Protein AF-0000000085152693 (afdb_homodimer)

Nearest PDB structures (foldseek):
  3fk9-assembly1_B  TM=9.008E-01  e=1.156E-13  Halalkalibacterium halodurans
  5mzf-assembly2_B  TM=8.737E-01  e=1.661E-13  Canis lupus familiaris
  2b06-assembly1_A-2  TM=8.403E-01  e=2.814E-11  Streptococcus pneumoniae
  3gwy-assembly1_B  TM=7.225E-01  e=6.447E-09  Bacteroides fragilis NCTC 9343
  1su2-assembly1_B  TM=7.011E-01  e=1.865E-05  Deinococcus radiodurans

Secondary structure (DSSP, 8-state):
---PPP-PEEEEEEEEEPTTSSEEEEEE--S-TT-TTTT-EE-EEEEPPTTS-HHHHHHHHHHHHHS-EEEEEEEEEEEEETT-STT---EEEEEEEEEEEES---SEETTEEEEEEEGGGGGGS---TTHHHHHHHHHSS--SPEEEE--EETTEE---EEEE-/---PPP-PEEEEEEEEEPTTSSEEEEEE--S-TT-TTTT-EE-EEEEPPTTS-HHHHHHHHHHHHHS-EEEEEEEEEEEEETT-STT---EEEEEEEEEEEES---SEETTEEEEEEEGGGGGGS---TTHHHHHHHHHSS--SPEEEE--EETTEE---EEEE-

Solvent-accessible surface area (backbone atoms only — not comparable to full-atom values): 17252 Å² total; per-residue (Å²): 122,84,77,72,79,34,49,34,35,38,30,33,36,34,37,39,36,38,92,85,65,53,27,29,44,30,35,35,27,70,62,45,87,83,42,92,58,56,63,26,45,38,60,41,50,40,72,36,56,81,91,40,22,69,64,56,32,41,46,52,33,37,30,74,55,30,54,30,46,77,68,42,54,41,77,37,30,37,38,32,25,36,22,49,36,100,85,43,41,35,34,36,34,41,34,35,39,27,66,37,67,45,76,65,67,46,64,48,46,92,53,18,43,42,42,80,38,53,57,91,48,52,87,78,50,59,48,59,72,59,50,70,75,50,48,64,65,66,72,48,89,66,85,51,32,33,28,21,29,34,41,30,62,59,87,39,63,72,51,78,50,69,46,74,66,124,84,78,72,79,33,48,32,36,38,32,36,37,33,39,39,38,38,91,86,66,55,28,30,43,28,36,35,26,70,62,46,86,83,40,92,57,56,64,26,46,37,61,40,50,41,70,37,56,80,92,42,21,68,63,56,33,41,46,51,33,37,30,72,55,30,55,29,46,77,68,42,53,41,76,38,30,36,38,31,26,36,22,48,36,99,87,44,42,38,34,35,35,40,33,34,37,27,64,35,67,45,78,64,67,45,62,48,46,92,54,17,43,42,41,79,38,52,58,92,50,54,88,77,49,59,47,57,72,58,49,69,74,49,48,63,64,64,72,48,86,66,85,52,33,33,28,21,29,35,40,29,60,58,87,40,64,73,52,79,52,71,46,73,66

Radius of gyration: 20.42 Å; Cα contacts (8 Å, |Δi|>4): 823; chains: 2; bounding box: 39×58×45 Å

Foldseek 3Di:
DPPPDDDAFEKEFEWEADQVRFWTKWFQQDDDPPDPQHGAIGGWITTDDPPDDHVVRRQVRCCQWWVKGFDAKAFQEKEWEALADQRRTIYIYTYMYGHDIDDGTDQGGPRHGMDIDGLVCNVVGHHQPCCVVCSCSHSDPPNWHKYKYWYDDYSDTDDIDIDTD/DPPPDDDAFEKEFEWEADQVRFWTKWFQQDDDPPDPQHGAIGGWITTDDPPDDHVVRRQVRCCQWWVKGFDAKAFQEKEWEALEDQRRTIYIYTYMYGHDIDDGTDQGGPRHGMDIDGLVCNVVGHHQPCCVVCSCSHSDPPNWHKYKYWYDDYSDTDDIDIDTD

InterPro domains:
  IPR000086 NUDIX hydrolase domain [PF00293] (13-137)
  IPR000086 NUDIX hydrolase domain [PS51462] (7-140)
  IPR003562 Mutator MutX protein [PR01402] (12-30)
  IPR003562 Mutator MutX protein [PR01402] (30-45)
  IPR003562 Mutator MutX protein [PR01402] (77-103)
  IPR003562 Mutator MutX protein [PR01402] (108-128)
  IPR003562 Mutator MutX protein [PR01402] (128-145)
  IPR015797 NUDIX hydrolase-like domain superfamily [SSF55811] (5-141)
  IPR020084 NUDIX hydrolase, conserved site [PS00893] (46-67)

Structure (mmCIF, N/CA/C/O backbone):
data_AF-0000000085152693-model_v1
#
loop_
_entity.id
_entity.type
_entity.pdbx_description
1 polymer 'Probable 7,8-dihydro-8-oxoguanine-triphosphatase'
#
loop_
_atom_site.group_PDB
_atom_site.id
_atom_site.type_symbol
_atom_site.label_atom_id
_atom_site.label_alt_id
_atom_site.label_comp_id
_atom_site.label_asym_id
_atom_site.label_entity_id
_atom_site.label_seq_id
_atom_site.pdbx_PDB_ins_code
_atom_site.Cartn_x
_atom_site.Cartn_y
_atom_site.Cartn_z
_atom_site.occupancy
_atom_site.B_iso_or_equiv
_atom_site.auth_seq_id
_atom_site.auth_comp_id
_atom_site.auth_asym_id
_atom_site.auth_atom_id
_atom_site.pdbx_PDB_model_num
ATOM 1 N N . MET A 1 1 ? 15.594 -4.789 -21.797 1 35.09 1 MET A N 1
ATOM 2 C CA . MET A 1 1 ? 15.938 -3.629 -20.969 1 35.09 1 MET A CA 1
ATOM 3 C C . MET A 1 1 ? 15.844 -3.971 -19.484 1 35.09 1 MET A C 1
ATOM 5 O O . MET A 1 1 ? 14.891 -4.617 -19.062 1 35.09 1 MET A O 1
ATOM 9 N N . LEU A 1 2 ? 16.922 -4.047 -18.875 1 44.94 2 LEU A N 1
ATOM 10 C CA . LEU A 1 2 ? 17.062 -4.426 -17.484 1 44.94 2 LEU A CA 1
ATOM 11 C C . LEU A 1 2 ? 15.977 -3.785 -16.625 1 44.94 2 LEU A C 1
ATOM 13 O O . LEU A 1 2 ? 15.844 -2.561 -16.609 1 44.94 2 LEU A O 1
ATOM 17 N N . LYS A 1 3 ? 14.906 -4.438 -16.594 1 58.38 3 LYS A N 1
ATOM 18 C CA . LYS A 1 3 ? 13.805 -3.854 -15.828 1 58.38 3 LYS A CA 1
ATOM 19 C C . LYS A 1 3 ? 14.273 -3.34 -14.477 1 58.38 3 LYS A C 1
ATOM 21 O O . LYS A 1 3 ? 14.758 -4.113 -13.641 1 58.38 3 LYS A O 1
ATOM 26 N N . ILE A 1 4 ? 14.648 -2.035 -14.367 1 77 4 ILE A N 1
ATOM 27 C CA . ILE A 1 4 ? 15.094 -1.385 -13.141 1 77 4 ILE A CA 1
ATOM 28 C C . ILE A 1 4 ? 14.031 -1.56 -12.055 1 77 4 ILE A C 1
ATOM 30 O O . ILE A 1 4 ? 12.844 -1.313 -12.297 1 77 4 ILE A O 1
ATOM 34 N N . MET A 1 5 ? 14.445 -2.156 -10.977 1 92.12 5 MET A N 1
ATOM 35 C CA . MET A 1 5 ? 13.547 -2.352 -9.836 1 92.12 5 MET A CA 1
ATOM 36 C C . MET A 1 5 ? 13.07 -1.013 -9.289 1 92.12 5 MET A C 1
ATOM 38 O O . MET A 1 5 ? 13.859 -0.086 -9.117 1 92.12 5 MET A O 1
ATOM 42 N N . TYR A 1 6 ? 11.797 -0.868 -9.227 1 97.56 6 TYR A N 1
ATOM 43 C CA . TYR A 1 6 ? 11.219 0.347 -8.664 1 97.56 6 TYR A CA 1
ATOM 44 C C . TYR A 1 6 ? 11.266 0.319 -7.145 1 97.56 6 TYR A C 1
ATOM 46 O O . TYR A 1 6 ? 10.664 -0.557 -6.516 1 97.56 6 TYR A O 1
ATOM 54 N N . THR A 1 7 ? 11.969 1.27 -6.52 1 98 7 THR A N 1
ATOM 55 C CA . THR A 1 7 ? 12.234 1.279 -5.086 1 98 7 THR A CA 1
ATOM 56 C C . THR A 1 7 ? 11.953 2.658 -4.492 1 98 7 THR A C 1
ATOM 58 O O . THR A 1 7 ? 12.875 3.369 -4.098 1 98 7 THR A O 1
ATOM 61 N N . PRO A 1 8 ? 10.695 3.02 -4.375 1 98.56 8 PRO A N 1
ATOM 62 C CA . PRO A 1 8 ? 10.352 4.324 -3.803 1 98.56 8 PRO A CA 1
ATOM 63 C C . PRO A 1 8 ? 10.531 4.367 -2.287 1 98.56 8 PRO A C 1
ATOM 65 O O . PRO A 1 8 ? 10.578 3.32 -1.637 1 98.56 8 PRO A O 1
ATOM 68 N N . ILE A 1 9 ? 10.688 5.617 -1.765 1 98.38 9 ILE A N 1
ATOM 69 C CA . ILE A 1 9 ? 10.57 5.824 -0.326 1 98.38 9 ILE A CA 1
ATOM 70 C C . ILE A 1 9 ? 9.125 5.59 0.112 1 98.38 9 ILE A C 1
ATOM 72 O O . ILE A 1 9 ? 8.188 6.078 -0.524 1 98.38 9 ILE A O 1
ATOM 76 N N . ILE A 1 10 ? 8.953 4.816 1.167 1 98.81 10 ILE A N 1
ATOM 77 C CA . ILE A 1 10 ? 7.613 4.527 1.661 1 98.81 10 ILE A CA 1
ATOM 78 C C . ILE A 1 10 ? 7.254 5.5 2.781 1 98.81 10 ILE A C 1
ATOM 80 O O . ILE A 1 10 ? 8.055 5.73 3.691 1 98.81 10 ILE A O 1
ATOM 84 N N . GLY A 1 11 ? 6.066 6.09 2.699 1 98.44 11 GLY A N 1
ATOM 85 C CA . GLY A 1 11 ? 5.625 6.988 3.754 1 98.44 11 GLY A CA 1
ATOM 86 C C . GLY A 1 11 ? 4.141 6.883 4.047 1 98.44 11 GLY A C 1
ATOM 87 O O . GLY A 1 11 ? 3.4 6.246 3.295 1 98.44 11 GLY A O 1
ATOM 88 N N . SER A 1 12 ? 3.727 7.398 5.16 1 98.69 12 SER A N 1
ATOM 89 C CA . SER A 1 12 ? 2.326 7.5 5.555 1 98.69 12 SER A CA 1
ATOM 90 C C . SER A 1 12 ? 1.863 8.953 5.582 1 98.69 12 SER A C 1
ATOM 92 O O . SER A 1 12 ? 2.652 9.852 5.871 1 98.69 12 SER A O 1
ATOM 94 N N . LEU A 1 13 ? 0.714 9.188 5.203 1 98.75 13 LEU A N 1
ATOM 95 C CA . LEU A 1 13 ? -0.017 10.445 5.324 1 98.75 13 LEU A CA 1
ATOM 96 C C . LEU A 1 13 ? -1.374 10.219 5.984 1 98.75 13 LEU A C 1
ATOM 98 O O . LEU A 1 13 ? -2.191 9.445 5.484 1 98.75 13 LEU A O 1
ATOM 102 N N . VAL A 1 14 ? -1.617 10.891 7.078 1 98.88 14 VAL A N 1
ATOM 103 C CA . VAL A 1 14 ? -2.74 10.547 7.941 1 98.88 14 VAL A CA 1
ATOM 104 C C . VAL A 1 14 ? -3.586 11.789 8.211 1 98.88 14 VAL A C 1
ATOM 106 O O . VAL A 1 14 ? -3.057 12.836 8.578 1 98.88 14 VAL A O 1
ATOM 109 N N . TYR A 1 15 ? -4.828 11.641 8.039 1 98.88 15 TYR A N 1
ATOM 110 C CA . TYR A 1 15 ? -5.805 12.664 8.391 1 98.88 15 TYR A CA 1
ATOM 111 C C . TYR A 1 15 ? -6.668 12.219 9.57 1 98.88 15 TYR A C 1
ATOM 113 O O . TYR A 1 15 ? -7.465 11.289 9.445 1 98.88 15 TYR A O 1
ATOM 121 N N . ILE A 1 16 ? -6.48 12.828 10.688 1 98.81 16 ILE A N 1
ATOM 122 C CA . ILE A 1 16 ? -7.203 12.531 11.914 1 98.81 16 ILE A CA 1
ATOM 123 C C . ILE A 1 16 ? -8.5 13.328 11.961 1 98.81 16 ILE A C 1
ATOM 125 O O . ILE A 1 16 ? -8.484 14.555 11.844 1 98.81 16 ILE A O 1
ATOM 129 N N . ILE A 1 17 ? -9.586 12.688 12.148 1 98.69 17 ILE A N 1
ATOM 130 C CA . ILE A 1 17 ? -10.898 13.328 12.148 1 98.69 17 ILE A CA 1
ATOM 131 C C . ILE A 1 17 ? -11.305 13.68 13.578 1 98.69 17 ILE A C 1
ATOM 133 O O . ILE A 1 17 ? -11.133 12.875 14.492 1 98.69 17 ILE A O 1
ATOM 137 N N . SER A 1 18 ? -11.805 14.852 13.75 1 98.19 18 SER A N 1
ATOM 138 C CA . SER A 1 18 ? -12.273 15.297 15.055 1 98.19 18 SER A CA 1
ATOM 139 C C . SER A 1 18 ? -13.477 14.484 15.516 1 98.19 18 SER A C 1
ATOM 141 O O . SER A 1 18 ? -14.156 13.859 14.695 1 98.19 18 SER A O 1
ATOM 143 N N . PRO A 1 19 ? -13.719 14.477 16.828 1 96.06 19 PRO A N 1
ATOM 144 C CA . PRO A 1 19 ? -14.836 13.695 17.359 1 96.06 19 PRO A CA 1
ATOM 145 C C . PRO A 1 19 ? -16.172 14.055 16.719 1 96.06 19 PRO A C 1
ATOM 147 O O . PRO A 1 19 ? -17.062 13.203 16.594 1 96.06 19 PRO A O 1
ATOM 150 N N . ASN A 1 20 ? -16.359 15.266 16.297 1 95.81 20 ASN A N 1
ATOM 151 C CA . ASN A 1 20 ? -17.641 15.648 15.719 1 95.81 20 ASN A CA 1
ATOM 152 C C . ASN A 1 20 ? -17.672 15.391 14.219 1 95.81 20 ASN A C 1
ATOM 154 O O . ASN A 1 20 ? -18.672 15.656 13.555 1 95.81 20 ASN A O 1
ATOM 158 N N . GLY A 1 21 ? -16.562 14.93 13.648 1 96.69 21 GLY A N 1
ATOM 159 C CA . GLY A 1 21 ? -16.516 14.484 12.258 1 96.69 21 GLY A CA 1
ATOM 160 C C . GLY A 1 21 ? -16.375 15.625 11.273 1 96.69 21 GLY A C 1
ATOM 161 O O . GLY A 1 21 ? -16.406 15.414 10.062 1 96.69 21 GLY A O 1
ATOM 162 N N . LYS A 1 22 ? -16.109 16.828 11.703 1 97.88 22 LYS A N 1
ATOM 163 C CA . LYS A 1 22 ? -16.203 17.969 10.82 1 97.88 22 LYS A CA 1
ATOM 164 C C . LYS A 1 22 ? -14.828 18.547 10.508 1 97.88 22 LYS A C 1
ATOM 166 O O . LYS A 1 22 ? -14.672 19.328 9.57 1 97.88 22 LYS A O 1
ATOM 171 N N . GLN A 1 23 ? -13.852 18.219 11.32 1 98.75 23 GLN A N 1
ATOM 172 C CA . GLN A 1 23 ? -12.516 18.797 11.18 1 98.75 23 GLN A CA 1
ATOM 173 C C . GLN A 1 23 ? -11.461 17.703 11.039 1 98.75 23 GLN A C 1
ATOM 175 O O . GLN A 1 23 ? -11.719 16.547 11.359 1 98.75 23 GLN A O 1
ATOM 180 N N . THR A 1 24 ? -10.336 18.094 10.523 1 98.81 24 THR A N 1
ATOM 181 C CA . THR A 1 24 ? -9.156 17.234 10.492 1 98.81 24 THR A CA 1
ATOM 182 C C . THR A 1 24 ? -7.941 17.953 11.055 1 98.81 24 THR A C 1
ATOM 184 O O . THR A 1 24 ? -7.828 19.172 10.93 1 98.81 24 THR A O 1
ATOM 187 N N . LEU A 1 25 ? -7.059 17.203 11.742 1 98.75 25 LEU A N 1
ATOM 188 C CA . LEU A 1 25 ? -5.848 17.75 12.344 1 98.75 25 LEU A CA 1
ATOM 189 C C . LEU A 1 25 ? -4.738 17.875 11.305 1 98.75 25 LEU A C 1
ATOM 191 O O . LEU A 1 25 ? -4.367 16.906 10.664 1 98.75 25 LEU A O 1
ATOM 195 N N . LEU A 1 26 ? -4.203 19.094 11.117 1 98.62 26 LEU A N 1
ATOM 196 C CA . LEU A 1 26 ? -3.111 19.359 10.188 1 98.62 26 LEU A CA 1
ATOM 197 C C . LEU A 1 26 ? -1.929 20 10.906 1 98.62 26 LEU A C 1
ATOM 199 O O . LEU A 1 26 ? -2.094 20.594 11.977 1 98.62 26 LEU A O 1
ATOM 203 N N . VAL A 1 27 ? -0.765 19.844 10.344 1 98 27 VAL A N 1
ATOM 204 C CA . VAL A 1 27 ? 0.394 20.625 10.766 1 98 27 VAL A CA 1
ATOM 205 C C . VAL A 1 27 ? 0.569 21.828 9.844 1 98 27 VAL A C 1
ATOM 207 O O . VAL A 1 27 ? 0.507 21.703 8.617 1 98 27 VAL A O 1
ATOM 210 N N . HIS A 1 28 ? 0.57 22.953 10.367 1 97.31 28 HIS A N 1
ATOM 211 C CA . HIS A 1 28 ? 0.987 24.156 9.656 1 97.31 28 HIS A CA 1
ATOM 212 C C . HIS A 1 28 ? 2.496 24.344 9.75 1 97.31 28 HIS A C 1
ATOM 214 O O . HIS A 1 28 ? 3.029 24.625 10.828 1 97.31 28 HIS A O 1
ATOM 220 N N . ARG A 1 29 ? 3.182 24.172 8.656 1 94.81 29 ARG A N 1
ATOM 221 C CA . ARG A 1 29 ? 4.641 24.219 8.648 1 94.81 29 ARG A CA 1
ATOM 222 C C . ARG A 1 29 ? 5.141 25.656 8.75 1 94.81 29 ARG A C 1
ATOM 224 O O . ARG A 1 29 ? 5.551 26.25 7.75 1 94.81 29 ARG A O 1
ATOM 231 N N . ASN A 1 30 ? 5.289 26.188 9.953 1 92.94 30 ASN A N 1
ATOM 232 C CA . ASN A 1 30 ? 5.57 27.609 10.164 1 92.94 30 ASN A CA 1
ATOM 233 C C . ASN A 1 30 ? 6.742 27.812 11.117 1 92.94 30 ASN A C 1
ATOM 235 O O . ASN A 1 30 ? 6.961 28.922 11.617 1 92.94 30 ASN A O 1
ATOM 239 N N . LYS A 1 31 ? 7.488 26.812 11.43 1 86.38 31 LYS A N 1
ATOM 240 C CA . LYS A 1 31 ? 8.516 26.984 12.453 1 86.38 31 LYS A CA 1
ATOM 241 C C . LYS A 1 31 ? 9.914 26.922 11.852 1 86.38 31 LYS A C 1
ATOM 243 O O . LYS A 1 31 ? 10.859 27.484 12.391 1 86.38 31 LYS A O 1
ATOM 248 N N . ARG A 1 32 ? 10.117 26.234 10.812 1 80.44 32 ARG A N 1
ATOM 249 C CA . ARG A 1 32 ? 11.445 26.094 10.211 1 80.44 32 ARG A CA 1
ATOM 250 C C . ARG A 1 32 ? 11.625 27.047 9.047 1 80.44 32 ARG A C 1
ATOM 252 O O . ARG A 1 32 ? 11.148 26.781 7.938 1 80.44 32 ARG A O 1
ATOM 259 N N . GLU A 1 33 ? 12.414 28.047 9.281 1 79.12 33 GLU A N 1
ATOM 260 C CA . GLU A 1 33 ? 12.602 29.062 8.25 1 79.12 33 GLU A CA 1
ATOM 261 C C . GLU A 1 33 ? 13.242 28.469 6.996 1 79.12 33 GLU A C 1
ATOM 263 O O . GLU A 1 33 ? 12.969 28.922 5.883 1 79.12 33 GLU A O 1
ATOM 268 N N . SER A 1 34 ? 13.953 27.484 7.137 1 80.44 34 SER A N 1
ATOM 269 C CA . SER A 1 34 ? 14.656 26.875 6.016 1 80.44 34 SER A CA 1
ATOM 270 C C . SER A 1 34 ? 13.781 25.844 5.301 1 80.44 34 SER A C 1
ATOM 272 O O . SER A 1 34 ? 14.188 25.281 4.281 1 80.44 34 SER A O 1
ATOM 274 N N . ASP A 1 35 ? 12.602 25.766 5.797 1 76.94 35 ASP A N 1
ATOM 275 C CA . ASP A 1 35 ? 11.672 24.828 5.18 1 76.94 35 ASP A CA 1
ATOM 276 C C . ASP A 1 35 ? 11.258 25.297 3.791 1 76.94 35 ASP A C 1
ATOM 278 O O . ASP A 1 35 ? 10.695 26.391 3.639 1 76.94 35 ASP A O 1
ATOM 282 N N . GLN A 1 36 ? 11.531 24.484 2.748 1 76.31 36 GLN A N 1
ATOM 283 C CA . GLN A 1 36 ? 11.195 24.828 1.366 1 76.31 36 GLN A CA 1
ATOM 284 C C . GLN A 1 36 ? 9.688 24.969 1.185 1 76.31 36 GLN A C 1
ATOM 286 O O . GLN A 1 36 ? 9.227 25.578 0.225 1 76.31 36 GLN A O 1
ATOM 291 N N . HIS A 1 37 ? 8.953 24.453 2.174 1 80.31 37 HIS A N 1
ATOM 292 C CA . HIS A 1 37 ? 7.496 24.484 2.064 1 80.31 37 HIS A CA 1
ATOM 293 C C . HIS A 1 37 ? 6.867 25.25 3.223 1 80.31 37 HIS A C 1
ATOM 295 O O . HIS A 1 37 ? 5.766 24.922 3.664 1 80.31 37 HIS A O 1
ATOM 301 N N . LEU A 1 38 ? 7.59 26.234 3.574 1 86.25 38 LEU A N 1
ATOM 302 C CA . LEU A 1 38 ? 7.125 27.094 4.656 1 86.25 38 LEU A CA 1
ATOM 303 C C . LEU A 1 38 ? 5.727 27.625 4.363 1 86.25 38 LEU A C 1
ATOM 305 O O . LEU A 1 38 ? 5.441 28.031 3.236 1 86.25 38 LEU A O 1
ATOM 309 N N . GLY A 1 39 ? 4.867 27.469 5.414 1 92.19 39 GLY A N 1
ATOM 310 C CA . GLY A 1 39 ? 3.533 28.031 5.32 1 92.19 39 GLY A CA 1
ATOM 311 C C . GLY A 1 39 ? 2.486 27.031 4.875 1 92.19 39 GLY A C 1
ATOM 312 O O . GLY A 1 39 ? 1.286 27.266 5.004 1 92.19 39 GLY A O 1
ATOM 313 N N . LYS A 1 40 ? 2.889 25.922 4.41 1 94.25 40 LYS A N 1
ATOM 314 C CA . LYS A 1 40 ? 1.933 24.953 3.893 1 94.25 40 LYS A CA 1
ATOM 315 C C . LYS A 1 40 ? 1.335 24.109 5.023 1 94.25 40 LYS A C 1
ATOM 317 O O . LYS A 1 40 ? 1.961 23.938 6.07 1 94.25 40 LYS A O 1
ATOM 322 N N . TYR A 1 41 ? 0.089 23.688 4.797 1 96.94 41 TYR A N 1
ATOM 323 C CA . TYR A 1 41 ? -0.594 22.75 5.672 1 96.94 41 TYR A CA 1
ATOM 324 C C . TYR A 1 41 ? -0.493 21.328 5.121 1 96.94 41 TYR A C 1
ATOM 326 O O . TYR A 1 41 ? -0.601 21.109 3.912 1 96.94 41 TYR A O 1
ATOM 334 N N . ASN A 1 42 ? -0.252 20.453 5.957 1 95.75 42 ASN A N 1
ATOM 335 C CA . ASN A 1 42 ? -0.142 19.047 5.551 1 95.75 42 ASN A CA 1
ATOM 336 C C . ASN A 1 42 ? -0.791 18.125 6.57 1 95.75 42 ASN A C 1
ATOM 338 O O . ASN A 1 42 ? -0.923 18.469 7.742 1 95.75 42 ASN A O 1
ATOM 342 N N . GLY A 1 43 ? -1.273 16.938 6.043 1 97.81 43 GLY A N 1
ATOM 343 C CA . GLY A 1 43 ? -1.567 15.883 6.996 1 97.81 43 GLY A CA 1
ATOM 344 C C . GLY A 1 43 ? -0.356 15.453 7.801 1 97.81 43 GLY A C 1
ATOM 345 O O . GLY A 1 43 ? 0.76 15.906 7.547 1 97.81 43 GLY A O 1
ATOM 346 N N . LEU A 1 44 ? -0.607 14.664 8.773 1 98.25 44 LEU A N 1
ATOM 347 C CA . LEU A 1 44 ? 0.483 14.141 9.594 1 98.25 44 LEU A CA 1
ATOM 348 C C . LEU A 1 44 ? 1.005 12.828 9.023 1 98.25 44 LEU A C 1
ATOM 350 O O . LEU A 1 44 ? 0.375 12.227 8.148 1 98.25 44 LEU A O 1
ATOM 354 N N . GLY A 1 45 ? 2.119 12.367 9.453 1 97.75 45 GLY A N 1
ATOM 355 C CA . GLY A 1 45 ? 2.709 11.117 9 1 97.75 45 GLY A CA 1
ATOM 356 C C . GLY A 1 45 ? 4.215 11.195 8.844 1 97.75 45 GLY A C 1
ATOM 357 O O . GLY A 1 45 ? 4.863 12.078 9.414 1 97.75 45 GLY A O 1
ATOM 358 N N . GLY A 1 46 ? 4.773 10.219 8.172 1 97.31 46 GLY A N 1
ATOM 359 C CA . GLY A 1 46 ? 6.219 10.172 8.023 1 97.31 46 GLY A CA 1
ATOM 360 C C . GLY A 1 46 ? 6.703 8.93 7.297 1 97.31 46 GLY A C 1
ATOM 361 O O . GLY A 1 46 ? 5.914 8.211 6.684 1 97.31 46 GLY A O 1
ATOM 362 N N . LYS A 1 47 ? 7.977 8.773 7.383 1 98.12 47 LYS A N 1
ATOM 363 C CA . LYS A 1 47 ? 8.633 7.688 6.656 1 98.12 47 LYS A CA 1
ATOM 364 C C . LYS A 1 47 ? 8.508 6.367 7.41 1 98.12 47 LYS A C 1
ATOM 366 O O . LYS A 1 47 ? 8.625 6.332 8.641 1 98.12 47 LYS A O 1
ATOM 371 N N . MET A 1 48 ? 8.305 5.367 6.617 1 98.62 48 MET A N 1
ATOM 372 C CA . MET A 1 48 ? 8.266 4.02 7.184 1 98.62 48 MET A CA 1
ATOM 373 C C . MET A 1 48 ? 9.672 3.541 7.547 1 98.62 48 MET A C 1
ATOM 375 O O . MET A 1 48 ? 10.633 3.834 6.836 1 98.62 48 MET A O 1
ATOM 379 N N . GLU A 1 49 ? 9.75 2.807 8.625 1 98.31 49 GLU A N 1
ATOM 380 C CA . GLU A 1 49 ? 10.984 2.119 9 1 98.31 49 GLU A CA 1
ATOM 381 C C . GLU A 1 49 ? 10.969 0.668 8.523 1 98.31 49 GLU A C 1
ATOM 383 O O . GLU A 1 49 ? 9.906 0.057 8.406 1 98.31 49 GLU A O 1
ATOM 388 N N . ALA A 1 50 ? 12.086 0.119 8.352 1 98.12 50 ALA A N 1
ATOM 389 C CA . ALA A 1 50 ? 12.242 -1.209 7.758 1 98.12 50 ALA A CA 1
ATOM 390 C C . ALA A 1 50 ? 11.625 -2.279 8.648 1 98.12 50 ALA A C 1
ATOM 392 O O . ALA A 1 50 ? 11.164 -3.314 8.164 1 98.12 50 ALA A O 1
ATOM 393 N N . SER A 1 51 ? 11.539 -2.084 9.961 1 98.25 51 SER A N 1
ATOM 394 C CA . SER A 1 51 ? 11.18 -3.135 10.898 1 98.25 51 SER A CA 1
ATOM 395 C C . SER A 1 51 ? 9.711 -3.02 11.32 1 98.25 51 SER A C 1
ATOM 397 O O . SER A 1 51 ? 9.352 -3.391 12.438 1 98.25 51 SER A O 1
ATOM 399 N N . GLU A 1 52 ? 8.852 -2.479 10.484 1 98.69 52 GLU A N 1
ATOM 400 C CA . GLU A 1 52 ? 7.449 -2.309 10.844 1 98.69 52 GLU A CA 1
ATOM 401 C C . GLU A 1 52 ? 6.539 -2.58 9.648 1 98.69 52 GLU A C 1
ATOM 403 O O . GLU A 1 52 ? 7.012 -2.693 8.516 1 98.69 52 GLU A O 1
ATOM 408 N N . ASP A 1 53 ? 5.242 -2.865 9.914 1 98.81 53 ASP A N 1
ATOM 409 C CA . ASP A 1 53 ? 4.238 -2.756 8.859 1 98.81 53 ASP A CA 1
ATOM 410 C C . ASP A 1 53 ? 3.713 -1.325 8.75 1 98.81 53 ASP A C 1
ATOM 412 O O . ASP A 1 53 ? 4.07 -0.463 9.555 1 98.81 53 ASP A O 1
ATOM 416 N N . ILE A 1 54 ? 2.908 -1.036 7.781 1 98.88 54 ILE A N 1
ATOM 417 C CA . ILE A 1 54 ? 2.562 0.345 7.461 1 98.88 54 ILE A CA 1
ATOM 418 C C . ILE A 1 54 ? 1.653 0.915 8.547 1 98.88 54 ILE A C 1
ATOM 420 O O . ILE A 1 54 ? 1.646 2.125 8.789 1 98.88 54 ILE A O 1
ATOM 424 N N . VAL A 1 55 ? 0.845 0.088 9.227 1 98.88 55 VAL A N 1
ATOM 425 C CA . VAL A 1 55 ? -0.018 0.552 10.305 1 98.88 55 VAL A CA 1
ATOM 426 C C . VAL A 1 55 ? 0.825 0.885 11.531 1 98.88 55 VAL A C 1
ATOM 428 O O . VAL A 1 55 ? 0.57 1.878 12.219 1 98.88 55 VAL A O 1
ATOM 431 N N . GLN A 1 56 ? 1.824 0.048 11.812 1 98.69 56 GLN A N 1
ATOM 432 C CA . GLN A 1 56 ? 2.783 0.385 12.859 1 98.69 56 GLN A CA 1
ATOM 433 C C . GLN A 1 56 ? 3.473 1.715 12.562 1 98.69 56 GLN A C 1
ATOM 435 O O . GLN A 1 56 ? 3.693 2.52 13.477 1 98.69 56 GLN A O 1
ATOM 440 N N . CYS A 1 57 ? 3.838 1.934 11.344 1 98.69 57 CYS A N 1
ATOM 441 C CA . CYS A 1 57 ? 4.453 3.189 10.93 1 98.69 57 CYS A CA 1
ATOM 442 C C . CYS A 1 57 ? 3.555 4.375 11.266 1 98.69 57 CYS A C 1
ATOM 444 O O . CYS A 1 57 ? 3.988 5.32 11.922 1 98.69 57 CYS A O 1
ATOM 446 N N . LEU A 1 58 ? 2.268 4.328 10.789 1 98.5 58 LEU A N 1
ATOM 447 C CA . LEU A 1 58 ? 1.388 5.465 11.031 1 98.5 58 LEU A CA 1
ATOM 448 C C . LEU A 1 58 ? 1.188 5.688 12.531 1 98.5 58 LEU A C 1
ATOM 450 O O . LEU A 1 58 ? 1.203 6.824 13 1 98.5 58 LEU A O 1
ATOM 454 N N . ARG A 1 59 ? 1.006 4.617 13.289 1 98.75 59 ARG A N 1
ATOM 455 C CA . ARG A 1 59 ? 0.763 4.758 14.719 1 98.75 59 ARG A CA 1
ATOM 456 C C . ARG A 1 59 ? 1.971 5.371 15.422 1 98.75 59 ARG A C 1
ATOM 458 O O . ARG A 1 59 ? 1.818 6.227 16.297 1 98.75 59 ARG A O 1
ATOM 465 N N . ARG A 1 60 ? 3.154 4.871 15.078 1 98.56 60 ARG A N 1
ATOM 466 C CA . ARG A 1 60 ? 4.367 5.441 15.648 1 98.56 60 ARG A CA 1
ATOM 467 C C . ARG A 1 60 ? 4.492 6.922 15.312 1 98.56 60 ARG A C 1
ATOM 469 O O . ARG A 1 60 ? 4.691 7.754 16.203 1 98.56 60 ARG A O 1
ATOM 476 N N . GLU A 1 61 ? 4.344 7.297 14.023 1 98.44 61 GLU A N 1
ATOM 477 C CA . GLU A 1 61 ? 4.5 8.664 13.555 1 98.44 61 GLU A CA 1
ATOM 478 C C . GLU A 1 61 ? 3.482 9.594 14.203 1 98.44 61 GLU A C 1
ATOM 480 O O . GLU A 1 61 ? 3.816 10.719 14.594 1 98.44 61 GLU A O 1
ATOM 485 N N . ILE A 1 62 ? 2.203 9.188 14.336 1 98.81 62 ILE A N 1
ATOM 486 C CA . ILE A 1 62 ? 1.153 10.031 14.891 1 98.81 62 ILE A CA 1
ATOM 487 C C . ILE A 1 62 ? 1.386 10.227 16.391 1 98.81 62 ILE A C 1
ATOM 489 O O . ILE A 1 62 ? 1.187 11.32 16.922 1 98.81 62 ILE A O 1
ATOM 493 N N . HIS A 1 63 ? 1.794 9.133 17 1 98.75 63 HIS A N 1
ATOM 494 C CA . HIS A 1 63 ? 2.131 9.273 18.406 1 98.75 63 HIS A CA 1
ATOM 495 C C . HIS A 1 63 ? 3.262 10.281 18.609 1 98.75 63 HIS A C 1
ATOM 497 O O . HIS A 1 63 ? 3.188 11.141 19.484 1 98.75 63 HIS A O 1
ATOM 503 N N . GLU A 1 64 ? 4.289 10.203 17.828 1 98.44 64 GLU A N 1
ATOM 504 C CA . GLU A 1 64 ? 5.441 11.102 17.922 1 98.44 64 GLU A CA 1
ATOM 505 C C . GLU A 1 64 ? 5.051 12.531 17.578 1 98.44 64 GLU A C 1
ATOM 507 O O . GLU A 1 64 ? 5.469 13.477 18.266 1 98.44 64 GLU A O 1
ATOM 512 N N . GLU A 1 65 ? 4.238 12.734 16.578 1 98.38 65 GLU A N 1
ATOM 513 C CA . GLU A 1 65 ? 3.986 14.062 16.016 1 98.38 65 GLU A CA 1
ATOM 514 C C . GLU A 1 65 ? 2.824 14.75 16.734 1 98.38 65 GLU A C 1
ATOM 516 O O . GLU A 1 65 ? 2.74 15.977 16.766 1 98.38 65 GLU A O 1
ATOM 521 N N . ALA A 1 66 ? 1.863 13.992 17.328 1 98.75 66 ALA A N 1
ATOM 522 C CA . ALA A 1 66 ? 0.63 14.609 17.812 1 98.75 66 ALA A CA 1
ATOM 523 C C . ALA A 1 66 ? 0.261 14.086 19.188 1 98.75 66 ALA A C 1
ATOM 525 O O . ALA A 1 66 ? -0.711 14.547 19.797 1 98.75 66 ALA A O 1
ATOM 526 N N . GLY A 1 67 ? 0.944 13.07 19.703 1 98.69 67 GLY A N 1
ATOM 527 C CA . GLY A 1 67 ? 0.767 12.602 21.062 1 98.69 67 GLY A CA 1
ATOM 528 C C . GLY A 1 67 ? -0.485 11.766 21.25 1 98.69 67 GLY A C 1
ATOM 529 O O . GLY A 1 67 ? -0.922 11.539 22.375 1 98.69 67 GLY A O 1
ATOM 530 N N . ILE A 1 68 ? -1.106 11.312 20.219 1 98.62 68 ILE A N 1
ATOM 531 C CA . ILE A 1 68 ? -2.365 10.586 20.344 1 98.62 68 ILE A CA 1
ATOM 532 C C . ILE A 1 68 ? -2.188 9.156 19.844 1 98.62 68 ILE A C 1
ATOM 534 O O . ILE A 1 68 ? -1.205 8.844 19.172 1 98.62 68 ILE A O 1
ATOM 538 N N . VAL A 1 69 ? -3.15 8.328 20.219 1 98.62 69 VAL A N 1
ATOM 539 C CA . VAL A 1 69 ? -3.188 6.922 19.828 1 98.62 69 VAL A CA 1
ATOM 540 C C . VAL A 1 69 ? -4.332 6.688 18.844 1 98.62 69 VAL A C 1
ATOM 542 O O . VAL A 1 69 ? -5.496 6.938 19.172 1 98.62 69 VAL A O 1
ATOM 545 N N . CYS A 1 70 ? -3.994 6.188 17.719 1 98.5 70 CYS A N 1
ATOM 546 C CA . CYS A 1 70 ? -4.996 5.945 16.688 1 98.5 70 CYS A CA 1
ATOM 547 C C . CYS A 1 70 ? -5.789 4.68 16.984 1 98.5 70 CYS A C 1
ATOM 549 O O . CYS A 1 70 ? -5.211 3.619 17.219 1 98.5 70 CYS A O 1
ATOM 551 N N . GLU A 1 71 ? -7.07 4.711 16.906 1 96.44 71 GLU A N 1
ATOM 552 C CA . GLU A 1 71 ? -7.922 3.57 17.234 1 96.44 71 GLU A CA 1
ATOM 553 C C . GLU A 1 71 ? -8.695 3.088 16.016 1 96.44 71 GLU A C 1
ATOM 555 O O . GLU A 1 71 ? -8.742 1.888 15.734 1 96.44 71 GLU A O 1
ATOM 560 N N . ASN A 1 72 ? -9.43 3.854 15.312 1 97.56 72 ASN A N 1
ATOM 561 C CA . ASN A 1 72 ? -10.164 3.533 14.094 1 97.56 72 ASN A CA 1
ATOM 562 C C . ASN A 1 72 ? -9.477 4.098 12.859 1 97.56 72 ASN A C 1
ATOM 564 O O . ASN A 1 72 ? -9.703 5.246 12.484 1 97.56 72 ASN A O 1
ATOM 568 N N . VAL A 1 73 ? -8.68 3.182 12.289 1 98.62 73 VAL A N 1
ATOM 569 C CA . VAL A 1 73 ? -7.852 3.572 11.148 1 98.62 73 VAL A CA 1
ATOM 570 C C . VAL A 1 73 ? -8.422 2.975 9.867 1 98.62 73 VAL A C 1
ATOM 572 O O . VAL A 1 73 ? -8.789 1.798 9.836 1 98.62 73 VAL A O 1
ATOM 575 N N . THR A 1 74 ? -8.531 3.736 8.852 1 98.38 74 THR A N 1
ATOM 576 C CA . THR A 1 74 ? -8.977 3.289 7.539 1 98.38 74 THR A CA 1
ATOM 577 C C . THR A 1 74 ? -7.965 3.672 6.465 1 98.38 74 THR A C 1
ATOM 579 O O . THR A 1 74 ? -7.52 4.82 6.402 1 98.38 74 THR A O 1
ATOM 582 N N . LEU A 1 75 ? -7.527 2.689 5.676 1 98.81 75 LEU A N 1
ATOM 583 C CA . LEU A 1 75 ? -6.742 2.998 4.484 1 98.81 75 LEU A CA 1
ATOM 584 C C . LEU A 1 75 ? -7.629 3.568 3.383 1 98.81 75 LEU A C 1
ATOM 586 O O . LEU A 1 75 ? -8.492 2.867 2.85 1 98.81 75 LEU A O 1
ATOM 590 N N . ARG A 1 76 ? -7.414 4.789 3.035 1 98.75 76 ARG A N 1
ATOM 591 C CA . ARG A 1 76 ? -8.203 5.402 1.974 1 98.75 76 ARG A CA 1
ATOM 592 C C . ARG A 1 76 ? -7.574 5.148 0.608 1 98.75 76 ARG A C 1
ATOM 594 O O . ARG A 1 76 ? -8.273 5.09 -0.404 1 98.75 76 ARG A O 1
ATOM 601 N N . GLY A 1 77 ? -6.238 5.094 0.596 1 98.75 77 GLY A N 1
ATOM 602 C CA . GLY A 1 77 ? -5.625 4.836 -0.698 1 98.75 77 GLY A CA 1
ATOM 603 C C . GLY A 1 77 ? -4.109 4.906 -0.663 1 98.75 77 GLY A C 1
ATOM 604 O O . GLY A 1 77 ? -3.51 4.945 0.413 1 98.75 77 GLY A O 1
ATOM 605 N N . THR A 1 78 ? -3.473 4.762 -1.803 1 98.94 78 THR A N 1
ATOM 606 C CA . THR A 1 78 ? -2.041 4.945 -2.012 1 98.94 78 THR A CA 1
ATOM 607 C C . THR A 1 78 ? -1.78 5.859 -3.203 1 98.94 78 THR A C 1
ATOM 609 O O . THR A 1 78 ? -2.615 5.965 -4.105 1 98.94 78 THR A O 1
ATOM 612 N N . ILE A 1 79 ? -0.656 6.516 -3.137 1 98.94 79 ILE A N 1
ATOM 613 C CA . ILE A 1 79 ? -0.275 7.359 -4.266 1 98.94 79 ILE A CA 1
ATOM 614 C C . ILE A 1 79 ? 1.198 7.137 -4.598 1 98.94 79 ILE A C 1
ATOM 616 O O . ILE A 1 79 ? 2.053 7.16 -3.711 1 98.94 79 ILE A O 1
ATOM 620 N N . ASN A 1 80 ? 1.483 6.871 -5.797 1 98.88 80 ASN A N 1
ATOM 621 C CA . ASN A 1 80 ? 2.826 6.844 -6.363 1 98.88 80 ASN A CA 1
ATOM 622 C C . ASN A 1 80 ? 3.266 8.227 -6.832 1 98.88 80 ASN A C 1
ATOM 624 O O . ASN A 1 80 ? 2.77 8.734 -7.844 1 98.88 80 ASN A O 1
ATOM 628 N N . TRP A 1 81 ? 4.18 8.852 -6.133 1 98.44 81 TRP A N 1
ATOM 629 C CA . TRP A 1 81 ? 4.73 10.164 -6.465 1 98.44 81 TRP A CA 1
ATOM 630 C C . TRP A 1 81 ? 6.148 10.031 -7.016 1 98.44 81 TRP A C 1
ATOM 632 O O . TRP A 1 81 ? 7.121 10.102 -6.262 1 98.44 81 TRP A O 1
ATOM 642 N N . THR A 1 82 ? 6.297 9.961 -8.289 1 98.12 82 THR A N 1
ATOM 643 C CA . THR A 1 82 ? 7.641 9.93 -8.859 1 98.12 82 THR A CA 1
ATOM 644 C C . THR A 1 82 ? 8.203 11.336 -9.008 1 98.12 82 THR A C 1
ATOM 646 O O . THR A 1 82 ? 7.492 12.25 -9.422 1 98.12 82 THR A O 1
ATOM 649 N N . GLY A 1 83 ? 9.469 11.5 -8.57 1 96.25 83 GLY A N 1
ATOM 650 C CA . GLY A 1 83 ? 10.148 12.781 -8.711 1 96.25 83 GLY A CA 1
ATOM 651 C C . GLY A 1 83 ? 9.742 13.789 -7.656 1 96.25 83 GLY A C 1
ATOM 652 O O . GLY A 1 83 ? 10.023 14.984 -7.785 1 96.25 83 GLY A O 1
ATOM 653 N N . PHE A 1 84 ? 9.094 13.375 -6.652 1 92.88 84 PHE A N 1
ATOM 654 C CA . PHE A 1 84 ? 8.469 14.266 -5.68 1 92.88 84 PHE A CA 1
ATOM 655 C C . PHE A 1 84 ? 9.5 14.805 -4.695 1 92.88 84 PHE A C 1
ATOM 657 O O . PHE A 1 84 ? 9.414 15.953 -4.262 1 92.88 84 PHE A O 1
ATOM 664 N N . GLY A 1 85 ? 10.438 14.086 -4.328 1 89 85 GLY A N 1
ATOM 665 C CA . GLY A 1 85 ? 11.398 14.508 -3.318 1 89 85 GLY A CA 1
ATOM 666 C C . GLY A 1 85 ? 12.273 15.664 -3.775 1 89 85 GLY A C 1
ATOM 667 O O . GLY A 1 85 ? 12.367 15.945 -4.973 1 89 85 GLY A O 1
ATOM 668 N N . PRO A 1 86 ? 12.883 16.359 -2.773 1 85.69 86 PRO A N 1
ATOM 669 C CA . PRO A 1 86 ? 13.711 17.531 -3.105 1 85.69 86 PRO A CA 1
ATOM 670 C C . PRO A 1 86 ? 14.789 17.219 -4.137 1 85.69 86 PRO A C 1
ATOM 672 O O . PRO A 1 86 ? 15.188 18.094 -4.906 1 85.69 86 PRO A O 1
ATOM 675 N N . ASN A 1 87 ? 15.25 15.992 -4.105 1 89.94 87 ASN A N 1
ATOM 676 C CA . ASN A 1 87 ? 16.266 15.586 -5.074 1 89.94 87 ASN A CA 1
ATOM 677 C C . ASN A 1 87 ? 15.688 14.672 -6.145 1 89.94 87 ASN A C 1
ATOM 679 O O . ASN A 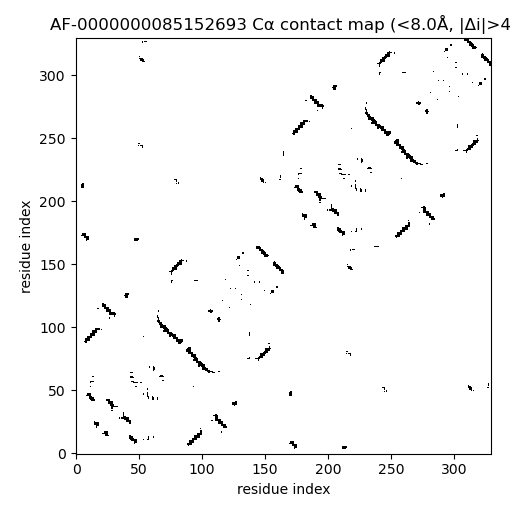1 87 ? 16.422 13.891 -6.758 1 89.94 87 ASN A O 1
ATOM 683 N N . GLY A 1 88 ? 14.383 14.68 -6.211 1 91.88 88 GLY A N 1
ATOM 684 C CA . GLY A 1 88 ? 13.727 13.898 -7.25 1 91.88 88 GLY A CA 1
ATOM 685 C C . GLY A 1 88 ? 13.438 12.469 -6.836 1 91.88 88 GLY A C 1
ATOM 686 O O . GLY A 1 88 ? 13.188 11.609 -7.68 1 91.88 88 GLY A O 1
ATOM 687 N N . GLU A 1 89 ? 13.461 12.188 -5.605 1 94.94 89 GLU A N 1
ATOM 688 C CA . GLU A 1 89 ? 13.188 10.844 -5.121 1 94.94 89 GLU A CA 1
ATOM 689 C C . GLU A 1 89 ? 11.742 10.438 -5.41 1 94.94 89 GLU A C 1
ATOM 691 O O . GLU A 1 89 ? 10.852 11.281 -5.438 1 94.94 89 GLU A O 1
ATOM 696 N N . ASN A 1 90 ? 11.57 9.172 -5.621 1 97.62 90 ASN A N 1
ATOM 697 C CA . ASN A 1 90 ? 10.242 8.586 -5.75 1 97.62 90 ASN A CA 1
ATOM 698 C C . ASN A 1 90 ? 9.656 8.227 -4.387 1 97.62 90 ASN A C 1
ATOM 700 O O . ASN A 1 90 ? 10.367 7.742 -3.506 1 97.62 90 ASN A O 1
ATOM 704 N N . TRP A 1 91 ? 8.375 8.5 -4.293 1 98.06 91 TRP A N 1
ATOM 705 C CA . TRP A 1 91 ? 7.66 8.195 -3.061 1 98.06 91 TRP A CA 1
ATOM 706 C C . TRP A 1 91 ? 6.438 7.328 -3.348 1 98.06 91 TRP A C 1
ATOM 708 O O . TRP A 1 91 ? 5.805 7.461 -4.398 1 98.06 91 TRP A O 1
ATOM 718 N N . LEU A 1 92 ? 6.16 6.414 -2.5 1 98.88 92 LEU A N 1
ATOM 719 C CA . LEU A 1 92 ? 4.863 5.754 -2.404 1 98.88 92 LEU A CA 1
ATOM 720 C C . LEU A 1 92 ? 4.227 6 -1.04 1 98.88 92 LEU A C 1
ATOM 722 O O . LEU A 1 92 ? 4.758 5.559 -0.016 1 98.88 92 LEU A O 1
ATOM 726 N N . GLY A 1 93 ? 3.123 6.703 -1.104 1 98.75 93 GLY A N 1
ATOM 727 C CA . GLY A 1 93 ? 2.459 7.078 0.133 1 98.75 93 GLY A CA 1
ATOM 728 C C . GLY A 1 93 ? 1.219 6.254 0.42 1 98.75 93 GLY A C 1
ATOM 729 O O . GLY A 1 93 ? 0.457 5.93 -0.493 1 98.75 93 GLY A O 1
ATOM 730 N N . PHE A 1 94 ? 1.076 5.883 1.644 1 98.94 94 PHE A N 1
ATOM 731 C CA . PHE A 1 94 ? -0.171 5.332 2.16 1 98.94 94 PHE A CA 1
ATOM 732 C C . PHE A 1 94 ? -1.003 6.414 2.836 1 98.94 94 PHE A C 1
ATOM 734 O O . PHE A 1 94 ? -0.527 7.09 3.75 1 98.94 94 PHE A O 1
ATOM 741 N N . ILE A 1 95 ? -2.221 6.621 2.41 1 98.94 95 ILE A N 1
ATOM 742 C CA . ILE A 1 95 ? -3.1 7.68 2.887 1 98.94 95 ILE A CA 1
ATOM 743 C C . ILE A 1 95 ? -4.176 7.094 3.797 1 98.94 95 ILE A C 1
ATOM 745 O O . ILE A 1 95 ? -4.934 6.211 3.385 1 98.94 95 ILE A O 1
ATOM 749 N N . PHE A 1 96 ? -4.258 7.613 5 1 98.88 96 PHE A N 1
ATOM 750 C CA . PHE A 1 96 ? -5.164 7.051 5.992 1 98.88 96 PHE A CA 1
ATOM 751 C C . PHE A 1 96 ? -6.105 8.125 6.535 1 98.88 96 PHE A C 1
ATOM 753 O O . PHE A 1 96 ? -5.762 9.305 6.555 1 98.88 96 PHE A O 1
ATOM 760 N N . ARG A 1 97 ? -7.223 7.645 6.934 1 98.69 97 ARG A N 1
ATOM 761 C CA . ARG A 1 97 ? -8.117 8.398 7.812 1 98.69 97 ARG A CA 1
ATOM 762 C C . ARG A 1 97 ? -8.219 7.73 9.18 1 98.69 97 ARG A C 1
ATOM 764 O O . ARG A 1 97 ? -8.344 6.508 9.273 1 98.69 97 ARG A O 1
ATOM 771 N N . VAL A 1 98 ? -8.125 8.5 10.234 1 98.69 98 VAL A N 1
ATOM 772 C CA . VAL A 1 98 ? -8.336 8.031 11.602 1 98.69 98 VAL A CA 1
ATOM 773 C C . VAL A 1 98 ? -9.609 8.656 12.164 1 98.69 98 VAL A C 1
ATOM 775 O O . VAL A 1 98 ? -9.672 9.867 12.398 1 98.69 98 VAL A O 1
ATOM 778 N N . GLU A 1 99 ? -10.492 7.836 12.438 1 97.56 99 GLU A N 1
ATOM 779 C CA . GLU A 1 99 ? -11.82 8.344 12.773 1 97.56 99 GLU A CA 1
ATOM 780 C C . GLU A 1 99 ? -12.031 8.352 14.289 1 97.56 99 GLU A C 1
ATOM 782 O O . GLU A 1 99 ? -13.031 8.891 14.773 1 97.56 99 GLU A O 1
ATOM 787 N N . ALA A 1 100 ? -11.203 7.734 15.023 1 98 100 ALA A N 1
ATOM 788 C CA . ALA A 1 100 ? -11.211 7.727 16.484 1 98 100 ALA A CA 1
ATOM 789 C C . ALA A 1 100 ? -9.797 7.629 17.031 1 98 100 ALA A C 1
ATOM 791 O O . ALA A 1 100 ? -8.938 6.957 16.453 1 98 100 ALA A O 1
ATOM 792 N N . PHE A 1 101 ? -9.625 8.336 18.125 1 98.56 101 PHE A N 1
ATOM 793 C CA . PHE A 1 101 ? -8.336 8.32 18.797 1 98.56 101 PHE A CA 1
ATOM 794 C C . PHE A 1 101 ? -8.492 8.57 20.281 1 98.56 101 PHE A C 1
ATOM 796 O O . PHE A 1 101 ? -9.539 9.055 20.734 1 98.56 101 PHE A O 1
ATOM 803 N N . SER A 1 102 ? -7.449 8.25 20.984 1 98.44 102 SER A N 1
ATOM 804 C CA . SER A 1 102 ? -7.375 8.594 22.406 1 98.44 102 SER A CA 1
ATOM 805 C C . SER A 1 102 ? -6.191 9.516 22.688 1 98.44 102 SER A C 1
ATOM 807 O O . SER A 1 102 ? -5.219 9.539 21.922 1 98.44 102 SER A O 1
ATOM 809 N N . GLY A 1 103 ? -6.355 10.25 23.781 1 98 103 GLY A N 1
ATOM 810 C CA . GLY A 1 103 ? -5.34 11.234 24.125 1 98 103 GLY A CA 1
ATOM 811 C C . GLY A 1 103 ? -5.723 12.648 23.719 1 98 103 GLY A C 1
ATOM 812 O O . GLY A 1 103 ? -6.82 12.883 23.219 1 98 103 GLY A O 1
ATOM 813 N N . ILE A 1 104 ? -4.828 13.586 24.094 1 97.69 104 ILE A N 1
ATOM 814 C CA . ILE A 1 104 ? -5.004 14.992 23.75 1 97.69 104 ILE A CA 1
ATOM 815 C C . ILE A 1 104 ? -3.93 15.422 22.75 1 97.69 104 ILE A C 1
ATOM 817 O O . ILE A 1 104 ? -2.734 15.359 23.047 1 97.69 104 ILE A O 1
ATOM 821 N N . PRO A 1 105 ? -4.355 15.836 21.562 1 98.31 105 PRO A N 1
ATOM 822 C CA . PRO A 1 105 ? -3.348 16.234 20.578 1 98.31 105 PRO A CA 1
ATOM 823 C C . PRO A 1 105 ? -2.469 17.391 21.062 1 98.31 105 PRO A C 1
ATOM 825 O O . PRO A 1 105 ? -2.955 18.297 21.75 1 98.31 105 PRO A O 1
ATOM 828 N N . TYR A 1 106 ? -1.195 17.281 20.672 1 98.44 106 TYR A N 1
ATOM 829 C CA . TYR A 1 106 ? -0.31 18.422 20.906 1 98.44 106 TYR A CA 1
ATOM 830 C C . TYR A 1 106 ? -0.829 19.672 20.188 1 98.44 106 TYR A C 1
ATOM 832 O O . TYR A 1 106 ? -1.656 19.578 19.281 1 98.44 106 TYR A O 1
ATOM 840 N N . ASN A 1 107 ? -0.285 20.797 20.641 1 98.06 107 ASN A N 1
ATOM 841 C CA . ASN A 1 107 ? -0.607 22.047 19.969 1 98.06 107 ASN A CA 1
ATOM 842 C C . ASN A 1 107 ? 0.388 22.344 18.844 1 98.06 107 ASN A C 1
ATOM 844 O O . ASN A 1 107 ? 0.121 23.172 17.969 1 98.06 107 ASN A O 1
ATOM 848 N N . SER A 1 108 ? 1.539 21.719 18.938 1 97.94 108 SER A N 1
ATOM 849 C CA . SER A 1 108 ? 2.584 21.891 17.938 1 97.94 108 SER A CA 1
ATOM 850 C C . SER A 1 108 ? 3.586 20.75 17.969 1 97.94 108 SER A C 1
ATOM 852 O O . SER A 1 108 ? 3.582 19.938 18.906 1 97.94 108 SER A O 1
ATOM 854 N N . ASN A 1 109 ? 4.371 20.641 16.906 1 96.5 109 ASN A N 1
ATOM 855 C CA . ASN A 1 109 ? 5.512 19.734 16.844 1 96.5 109 ASN A CA 1
ATOM 856 C C . ASN A 1 109 ? 6.715 20.391 16.172 1 96.5 109 ASN A C 1
ATOM 858 O O . ASN A 1 109 ? 6.766 21.625 16.031 1 96.5 109 ASN A O 1
ATOM 862 N N . GLU A 1 110 ? 7.758 19.625 15.883 1 91.94 110 GLU A N 1
ATOM 863 C CA . GLU A 1 110 ? 9.008 20.172 15.359 1 91.94 110 GLU A CA 1
ATOM 864 C C . GLU A 1 110 ? 8.789 20.875 14.023 1 91.94 110 GLU A C 1
ATOM 866 O O . GLU A 1 110 ? 9.555 21.766 13.656 1 91.94 110 GLU A O 1
ATOM 871 N N . GLU A 1 111 ? 7.707 20.531 13.398 1 92.69 111 GLU A N 1
ATOM 872 C CA . GLU A 1 111 ? 7.473 21.062 12.062 1 92.69 111 GLU A CA 1
ATOM 873 C C . GLU A 1 111 ? 6.602 22.312 12.117 1 92.69 111 GLU A C 1
ATOM 875 O O . GLU A 1 111 ? 6.609 23.125 11.188 1 92.69 111 GLU A O 1
ATOM 880 N N . GLY A 1 112 ? 5.781 22.453 13.125 1 96.56 112 GLY A N 1
ATOM 881 C CA . GLY A 1 112 ? 4.906 23.609 13.203 1 96.56 112 GLY A CA 1
ATOM 882 C C . GLY A 1 112 ? 3.732 23.406 14.141 1 96.56 112 GLY A C 1
ATOM 883 O O . GLY A 1 112 ? 3.75 22.516 14.984 1 96.56 112 GLY A O 1
ATOM 884 N N . ASP A 1 113 ? 2.756 24.344 13.969 1 97.94 113 ASP A N 1
ATOM 885 C CA . ASP A 1 113 ? 1.561 24.297 14.805 1 97.94 113 ASP A CA 1
ATOM 886 C C . ASP A 1 113 ? 0.592 23.219 14.32 1 97.94 113 ASP A C 1
ATOM 888 O O . ASP A 1 113 ? 0.412 23.031 13.109 1 97.94 113 ASP A O 1
ATOM 892 N N . LEU A 1 114 ? -0.018 22.516 15.266 1 98.56 114 LEU A N 1
ATOM 893 C CA . LEU A 1 114 ? -1.096 21.594 14.953 1 98.56 114 LEU A CA 1
ATOM 894 C C . LEU A 1 114 ? -2.457 22.266 15.102 1 98.56 114 LEU A C 1
ATOM 896 O O . LEU A 1 114 ? -2.754 22.844 16.141 1 98.56 114 LEU A O 1
ATOM 900 N N . LEU A 1 115 ? -3.277 22.109 14.016 1 98.06 115 LEU A N 1
ATOM 901 C CA . LEU A 1 115 ? -4.551 22.828 13.992 1 98.06 115 LEU A CA 1
ATOM 902 C C . LEU A 1 115 ? -5.672 21.922 13.492 1 98.06 115 LEU A C 1
ATOM 904 O O . LEU A 1 115 ? -5.48 21.141 12.555 1 98.06 115 LEU A O 1
ATOM 908 N N . TRP A 1 116 ? -6.785 22.047 14.188 1 98.56 116 TRP A N 1
ATOM 909 C CA . TRP A 1 116 ? -8.008 21.484 13.641 1 98.56 116 TRP A CA 1
ATOM 910 C C . TRP A 1 116 ? -8.602 22.391 12.57 1 98.56 116 TRP A C 1
ATOM 912 O O . TRP A 1 116 ? -8.875 23.562 12.836 1 98.56 116 TRP A O 1
ATOM 922 N N . VAL A 1 117 ? -8.789 21.844 11.406 1 98.31 117 VAL A N 1
ATOM 923 C CA . VAL A 1 117 ? -9.312 22.625 10.289 1 98.31 117 VAL A CA 1
ATOM 924 C C . VAL A 1 117 ? -10.594 21.984 9.758 1 98.31 117 VAL A C 1
ATOM 926 O O . VAL A 1 117 ? -10.68 20.75 9.641 1 98.31 117 VAL A O 1
ATOM 929 N N . ASP A 1 118 ? -11.57 22.844 9.414 1 98.56 118 ASP A N 1
ATOM 930 C CA . ASP A 1 118 ? -12.789 22.328 8.797 1 98.56 118 ASP A CA 1
ATOM 931 C C . ASP A 1 118 ? -12.484 21.609 7.484 1 98.56 118 ASP A C 1
ATOM 933 O O . ASP A 1 118 ? -11.82 22.172 6.609 1 98.56 118 ASP A O 1
ATOM 937 N N . ILE A 1 119 ? -13.016 20.422 7.34 1 98.06 119 ILE A N 1
ATOM 938 C CA . ILE A 1 119 ? -12.75 19.609 6.16 1 98.06 119 ILE A CA 1
ATOM 939 C C . ILE A 1 119 ? -13.258 20.328 4.91 1 98.06 119 ILE A C 1
ATOM 941 O O . ILE A 1 119 ? -12.609 20.281 3.859 1 98.06 119 ILE A O 1
ATOM 945 N N . ASP A 1 120 ? -14.32 21 5.016 1 96.69 120 ASP A N 1
ATOM 946 C CA . ASP A 1 120 ? -14.938 21.672 3.869 1 96.69 120 ASP A CA 1
ATOM 947 C C . ASP A 1 120 ? -14.141 22.906 3.459 1 96.69 120 ASP A C 1
ATOM 949 O O . ASP A 1 120 ? -14.43 23.531 2.432 1 96.69 120 ASP A O 1
ATOM 953 N N . ARG A 1 121 ? -13.086 23.266 4.176 1 96.12 121 ARG A N 1
ATOM 954 C CA . ARG A 1 121 ? -12.305 24.469 3.877 1 96.12 121 ARG A CA 1
ATOM 955 C C . ARG A 1 121 ? -10.883 24.094 3.471 1 96.12 121 ARG A C 1
ATOM 957 O O . ARG A 1 121 ? -10.031 24.969 3.301 1 96.12 121 ARG A O 1
ATOM 964 N N . LEU A 1 122 ? -10.617 22.891 3.361 1 96.44 122 LEU A N 1
ATOM 965 C CA . LEU A 1 122 ? -9.266 22.438 3.057 1 96.44 122 LEU A CA 1
ATOM 966 C C . LEU A 1 122 ? -8.766 23.047 1.752 1 96.44 122 LEU A C 1
ATOM 968 O O . LEU A 1 122 ? -7.59 23.391 1.633 1 96.44 122 LEU A O 1
ATOM 972 N N . GLN A 1 123 ? -9.633 23.188 0.82 1 92.19 123 GLN A N 1
ATOM 973 C CA . GLN A 1 123 ? -9.258 23.688 -0.5 1 92.19 123 GLN A CA 1
ATOM 974 C C . GLN A 1 123 ? -8.82 25.141 -0.434 1 92.19 123 GLN A C 1
ATOM 976 O O . GLN A 1 123 ? -8.203 25.656 -1.368 1 92.19 123 GLN A O 1
ATOM 981 N N . ASP A 1 124 ? -9.094 25.828 0.618 1 94.69 124 ASP A N 1
ATOM 982 C CA . ASP A 1 124 ? -8.766 27.25 0.783 1 94.69 124 ASP A CA 1
ATOM 983 C C . ASP A 1 124 ? -7.375 27.422 1.386 1 94.69 124 ASP A C 1
ATOM 985 O O . ASP A 1 124 ? -6.848 28.531 1.436 1 94.69 124 ASP A O 1
ATOM 989 N N . LEU A 1 125 ? -6.777 26.359 1.838 1 96.06 125 LEU A N 1
ATOM 990 C CA . LEU A 1 125 ? -5.504 26.422 2.549 1 96.06 125 LEU A CA 1
ATOM 991 C C . LEU A 1 125 ? -4.332 26.328 1.581 1 96.06 125 LEU A C 1
ATOM 993 O O . LEU A 1 125 ? -4.445 25.688 0.53 1 96.06 125 LEU A O 1
ATOM 997 N N . PRO A 1 126 ? -3.279 27.031 1.939 1 95 126 PRO A N 1
ATOM 998 C CA . PRO A 1 126 ? -2.059 26.781 1.169 1 95 126 PRO A CA 1
ATOM 999 C C . PRO A 1 126 ? -1.49 25.391 1.39 1 95 126 PRO A C 1
ATOM 1001 O O . PRO A 1 126 ? -0.889 25.125 2.434 1 95 126 PRO A O 1
ATOM 1004 N N . MET A 1 127 ? -1.694 24.484 0.495 1 94.12 127 MET A N 1
ATOM 1005 C CA . MET A 1 127 ? -1.206 23.109 0.522 1 94.12 127 MET A CA 1
ATOM 1006 C C . MET A 1 127 ? -0.389 22.797 -0.727 1 94.12 127 MET A C 1
ATOM 1008 O O . MET A 1 127 ? -0.142 23.688 -1.549 1 94.12 127 MET A O 1
ATOM 1012 N N . TRP A 1 128 ? 0.175 21.594 -0.723 1 92.06 128 TRP A N 1
ATOM 1013 C CA . TRP A 1 128 ? 0.797 21.172 -1.974 1 92.06 128 TRP A CA 1
ATOM 1014 C C . TRP A 1 128 ? -0.224 21.141 -3.105 1 92.06 128 TRP A C 1
ATOM 1016 O O . TRP A 1 128 ? -1.363 20.703 -2.908 1 92.06 128 TRP A O 1
ATOM 1026 N N . GLU A 1 129 ? 0.218 21.578 -4.191 1 92.31 129 GLU A N 1
ATOM 1027 C CA . GLU A 1 129 ? -0.686 21.609 -5.34 1 92.31 129 GLU A CA 1
ATOM 1028 C C . GLU A 1 129 ? -1.314 20.234 -5.574 1 92.31 129 GLU A C 1
ATOM 1030 O O . GLU A 1 129 ? -2.502 20.141 -5.895 1 92.31 129 GLU A O 1
ATOM 1035 N N . GLY A 1 130 ? -0.565 19.203 -5.461 1 95.25 130 GLY A N 1
ATOM 1036 C CA . GLY A 1 130 ? -1.034 17.844 -5.707 1 95.25 130 GLY A CA 1
ATOM 1037 C C . GLY A 1 130 ? -2.104 17.406 -4.727 1 95.25 130 GLY A C 1
ATOM 1038 O O . GLY A 1 130 ? -2.916 16.531 -5.043 1 95.25 130 GLY A O 1
ATOM 1039 N N . ASP A 1 131 ? -2.139 17.953 -3.521 1 95.94 131 ASP A N 1
ATOM 1040 C CA . ASP A 1 131 ? -3.072 17.531 -2.48 1 95.94 131 ASP A CA 1
ATOM 1041 C C . ASP A 1 131 ? -4.52 17.719 -2.934 1 95.94 131 ASP A C 1
ATOM 1043 O O . ASP A 1 131 ? -5.387 16.922 -2.594 1 95.94 131 ASP A O 1
ATOM 1047 N N . ARG A 1 132 ? -4.73 18.703 -3.729 1 93.44 132 ARG A N 1
ATOM 1048 C CA . ARG A 1 132 ? -6.086 19.047 -4.148 1 93.44 132 ARG A CA 1
ATOM 1049 C C . ARG A 1 132 ? -6.695 17.922 -4.988 1 93.44 132 ARG A C 1
ATOM 1051 O O . ARG A 1 132 ? -7.922 17.797 -5.062 1 93.44 132 ARG A O 1
ATOM 1058 N N . TYR A 1 133 ? -5.863 17.188 -5.621 1 97 133 TYR A N 1
ATOM 1059 C CA . TYR A 1 133 ? -6.355 16.141 -6.512 1 97 133 TYR A CA 1
ATOM 1060 C C . TYR A 1 133 ? -6.879 14.945 -5.723 1 97 133 TYR A C 1
ATOM 1062 O O . TYR A 1 133 ? -7.855 14.305 -6.125 1 97 133 TYR A O 1
ATOM 1070 N N . PHE A 1 134 ? -6.262 14.68 -4.609 1 98.25 134 PHE A N 1
ATOM 1071 C CA . PHE A 1 134 ? -6.648 13.422 -3.973 1 98.25 134 PHE A CA 1
ATOM 1072 C C . PHE A 1 134 ? -7.434 13.68 -2.693 1 98.25 134 PHE A C 1
ATOM 1074 O O . PHE A 1 134 ? -8.078 12.773 -2.16 1 98.25 134 PHE A O 1
ATOM 1081 N N . LEU A 1 135 ? -7.453 14.859 -2.117 1 98.12 135 LEU A N 1
ATOM 1082 C CA . LEU A 1 135 ? -8.125 15.141 -0.855 1 98.12 135 LEU A CA 1
ATOM 1083 C C . LEU A 1 135 ? -9.617 14.828 -0.956 1 98.12 135 LEU A C 1
ATOM 1085 O O . LEU A 1 135 ? -10.203 14.273 -0.021 1 98.12 135 LEU A O 1
ATOM 1089 N N . PRO A 1 136 ? -10.258 15.203 -2.088 1 97.69 136 PRO A N 1
ATOM 1090 C CA . PRO A 1 136 ? -11.672 14.836 -2.193 1 97.69 136 PRO A CA 1
ATOM 1091 C C . PRO A 1 136 ? -11.914 13.336 -2.037 1 97.69 136 PRO A C 1
ATOM 1093 O O . PRO A 1 136 ? -12.953 12.922 -1.52 1 97.69 136 PRO A O 1
ATOM 1096 N N . LEU A 1 137 ? -10.969 12.5 -2.438 1 98.5 137 LEU A N 1
ATOM 1097 C CA . LEU A 1 137 ? -11.102 11.055 -2.332 1 98.5 137 LEU A CA 1
ATOM 1098 C C . LEU A 1 137 ? -10.891 10.586 -0.896 1 98.5 137 LEU A C 1
ATOM 1100 O O . LEU A 1 137 ? -11.453 9.57 -0.477 1 98.5 137 LEU A O 1
ATOM 1104 N N . VAL A 1 138 ? -10.125 11.305 -0.141 1 98.62 138 VAL A N 1
ATOM 1105 C CA . VAL A 1 138 ? -9.828 10.977 1.248 1 98.62 138 VAL A CA 1
ATOM 1106 C C . VAL A 1 138 ? -11.086 11.148 2.104 1 98.62 138 VAL A C 1
ATOM 1108 O O . VAL A 1 138 ? -11.328 10.367 3.025 1 98.62 138 VAL A O 1
ATOM 1111 N N . PHE A 1 139 ? -11.891 12.109 1.771 1 98.12 139 PHE A N 1
ATOM 1112 C CA . PHE A 1 139 ? -12.938 12.516 2.701 1 98.12 139 PHE A CA 1
ATOM 1113 C C . PHE A 1 139 ? -14.312 12.18 2.145 1 98.12 139 PHE A C 1
ATOM 1115 O O . PHE A 1 139 ? -15.336 12.469 2.773 1 98.12 139 PHE A O 1
ATOM 1122 N N . ASP A 1 140 ? -14.352 11.57 0.965 1 97.5 140 ASP A N 1
ATOM 1123 C CA . ASP A 1 140 ? -15.656 11.211 0.434 1 97.5 140 ASP A CA 1
ATOM 1124 C C . ASP A 1 140 ? -16.203 9.961 1.121 1 97.5 140 ASP A C 1
ATOM 1126 O O . ASP A 1 140 ? -15.562 9.406 2.018 1 97.5 140 ASP A O 1
ATOM 1130 N N . ASP A 1 141 ? -17.422 9.516 0.726 1 96.44 141 ASP A N 1
ATOM 1131 C CA . ASP A 1 141 ? -18.109 8.414 1.401 1 96.44 141 ASP A CA 1
ATOM 1132 C C . ASP A 1 141 ? -17.969 7.117 0.603 1 96.44 141 ASP A C 1
ATOM 1134 O O . ASP A 1 141 ? -18.578 6.102 0.955 1 96.44 141 ASP A O 1
ATOM 1138 N N . ASP A 1 142 ? -17.219 7.176 -0.488 1 97.62 142 ASP A N 1
ATOM 1139 C CA . ASP A 1 142 ? -16.984 5.957 -1.256 1 97.62 142 ASP A CA 1
ATOM 1140 C C . ASP A 1 142 ? -16.031 5.027 -0.515 1 97.62 142 ASP A C 1
ATOM 1142 O O . ASP A 1 142 ? -14.875 5.387 -0.255 1 97.62 142 ASP A O 1
ATOM 1146 N N . PRO A 1 143 ? -16.484 3.844 -0.128 1 95.81 143 PRO A N 1
ATOM 1147 C CA . PRO A 1 143 ? -15.641 2.965 0.69 1 95.81 143 PRO A CA 1
ATOM 1148 C C . PRO A 1 143 ? -14.508 2.32 -0.107 1 95.81 143 PRO A C 1
ATOM 1150 O O . PRO A 1 143 ? -13.609 1.709 0.475 1 95.81 143 PRO A O 1
ATOM 1153 N N . ARG A 1 144 ? -14.539 2.406 -1.425 1 97.88 144 ARG A N 1
ATOM 1154 C CA . ARG A 1 144 ? -13.477 1.827 -2.242 1 97.88 144 ARG A CA 1
ATOM 1155 C C . ARG A 1 144 ? -12.164 2.562 -2.029 1 97.88 144 ARG A C 1
ATOM 1157 O O . ARG A 1 144 ? -12.141 3.791 -1.932 1 97.88 144 ARG A O 1
ATOM 1164 N N . THR A 1 145 ? -11.07 1.8 -1.963 1 98.56 145 THR A N 1
ATOM 1165 C CA . THR A 1 145 ? -9.734 2.369 -1.854 1 98.56 145 THR A CA 1
ATOM 1166 C C . THR A 1 145 ? -9.273 2.936 -3.195 1 98.56 145 THR A C 1
ATOM 1168 O O . THR A 1 145 ? -9.523 2.338 -4.246 1 98.56 145 THR A O 1
ATOM 1171 N N . PHE A 1 146 ? -8.617 4.094 -3.158 1 98.88 146 PHE A N 1
ATOM 1172 C CA . PHE A 1 146 ? -8.062 4.625 -4.398 1 98.88 146 PHE A CA 1
ATOM 1173 C C . PHE A 1 146 ? -6.562 4.371 -4.477 1 98.88 146 PHE A C 1
ATOM 1175 O O . PHE A 1 146 ? -5.875 4.375 -3.453 1 98.88 146 PHE A O 1
ATOM 1182 N N . HIS A 1 147 ? -6.059 4.133 -5.613 1 98.94 147 HIS A N 1
ATOM 1183 C CA . HIS A 1 147 ? -4.641 4.02 -5.926 1 98.94 147 HIS A CA 1
ATOM 1184 C C . HIS A 1 147 ? -4.25 4.953 -7.066 1 98.94 147 HIS A C 1
ATOM 1186 O O . HIS A 1 147 ? -4.738 4.805 -8.188 1 98.94 147 HIS A O 1
ATOM 1192 N N . GLY A 1 148 ? -3.332 5.891 -6.754 1 98.94 148 GLY A N 1
ATOM 1193 C CA . GLY A 1 148 ? -3.09 6.957 -7.711 1 98.94 148 GLY A CA 1
ATOM 1194 C C . GLY A 1 148 ? -1.649 7.02 -8.188 1 98.94 148 GLY A C 1
ATOM 1195 O O . GLY A 1 148 ? -0.762 6.43 -7.562 1 98.94 148 GLY A O 1
ATOM 1196 N N . TYR A 1 149 ? -1.498 7.617 -9.266 1 98.94 149 TYR A N 1
ATOM 1197 C CA . TYR A 1 149 ? -0.212 7.977 -9.852 1 98.94 149 TYR A CA 1
ATOM 1198 C C . TYR A 1 149 ? -0.156 9.469 -10.172 1 98.94 149 TYR A C 1
ATOM 1200 O O . TYR A 1 149 ? -1.038 9.992 -10.859 1 98.94 149 TYR A O 1
ATOM 1208 N N . MET A 1 150 ? 0.851 10.125 -9.547 1 98.81 150 MET A N 1
ATOM 1209 C CA . MET A 1 150 ? 1.038 11.562 -9.719 1 98.81 150 MET A CA 1
ATOM 1210 C C . MET A 1 150 ? 2.516 11.898 -9.883 1 98.81 150 MET A C 1
ATOM 1212 O O . MET A 1 150 ? 3.201 12.195 -8.906 1 98.81 150 MET A O 1
ATOM 1216 N N . PRO A 1 151 ? 3.039 11.906 -11.086 1 98.5 151 PRO A N 1
ATOM 1217 C CA . PRO A 1 151 ? 4.43 12.305 -11.305 1 98.5 151 PRO A CA 1
ATOM 1218 C C . PRO A 1 151 ? 4.66 13.797 -11.078 1 98.5 151 PRO A C 1
ATOM 1220 O O . PRO A 1 151 ? 3.748 14.602 -11.273 1 98.5 151 PRO A O 1
ATOM 1223 N N . TYR A 1 152 ? 5.871 14.086 -10.656 1 97.12 152 TYR A N 1
ATOM 1224 C CA . TYR A 1 152 ? 6.234 15.461 -10.344 1 97.12 152 TYR A CA 1
ATOM 1225 C C . TYR A 1 152 ? 7.441 15.906 -11.164 1 97.12 152 TYR A C 1
ATOM 1227 O O . TYR A 1 152 ? 8.281 15.078 -11.539 1 97.12 152 TYR A O 1
ATOM 1235 N N . ASN A 1 153 ? 7.523 17.109 -11.43 1 93.31 153 ASN A N 1
ATOM 1236 C CA . ASN A 1 153 ? 8.711 17.875 -11.781 1 93.31 153 ASN A CA 1
ATOM 1237 C C . ASN A 1 153 ? 8.984 18.984 -10.773 1 93.31 153 ASN A C 1
ATOM 1239 O O . ASN A 1 153 ? 8.297 20.016 -10.789 1 93.31 153 ASN A O 1
ATOM 1243 N N . GLY A 1 154 ? 9.93 18.688 -9.922 1 85.19 154 GLY A N 1
ATOM 1244 C CA . GLY A 1 154 ? 10.078 19.578 -8.781 1 85.19 154 GLY A CA 1
ATOM 1245 C C . GLY A 1 154 ? 8.852 19.594 -7.879 1 85.19 154 GLY A C 1
ATOM 1246 O O . GLY A 1 154 ? 8.383 18.531 -7.449 1 85.19 154 GLY A O 1
ATOM 1247 N N . SER A 1 155 ? 8.32 20.766 -7.672 1 84.31 155 SER A N 1
ATOM 1248 C CA . SER A 1 155 ? 7.191 20.875 -6.758 1 84.31 155 SER A CA 1
ATOM 1249 C C . SER A 1 155 ? 5.867 20.875 -7.512 1 84.31 155 SER A C 1
ATOM 1251 O O . SER A 1 155 ? 4.801 21.016 -6.91 1 84.31 155 SER A O 1
ATOM 1253 N N . ARG A 1 156 ? 5.91 20.578 -8.766 1 92.12 156 ARG A N 1
ATOM 1254 C CA . ARG A 1 156 ? 4.703 20.688 -9.578 1 92.12 156 ARG A CA 1
ATOM 1255 C C . ARG A 1 156 ? 4.227 19.312 -10.023 1 92.12 156 ARG A C 1
ATOM 1257 O O . ARG A 1 156 ? 4.98 18.562 -10.648 1 92.12 156 ARG A O 1
ATOM 1264 N N . PRO A 1 157 ? 2.965 18.984 -9.719 1 97 157 PRO A N 1
ATOM 1265 C CA . PRO A 1 157 ? 2.42 17.75 -10.305 1 97 157 PRO A CA 1
ATOM 1266 C C . PRO A 1 157 ? 2.223 17.859 -11.812 1 97 157 PRO A C 1
ATOM 1268 O O . PRO A 1 157 ? 1.788 18.891 -12.32 1 97 157 PRO A O 1
ATOM 1271 N N . LEU A 1 158 ? 2.541 16.844 -12.492 1 97.88 158 LEU A N 1
ATOM 1272 C CA . LEU A 1 158 ? 2.486 16.844 -13.953 1 97.88 158 LEU A CA 1
ATOM 1273 C C . LEU A 1 158 ? 1.164 16.266 -14.445 1 97.88 158 LEU A C 1
ATOM 1275 O O . LEU A 1 158 ? 0.654 16.688 -15.492 1 97.88 158 LEU A O 1
ATOM 1279 N N . SER 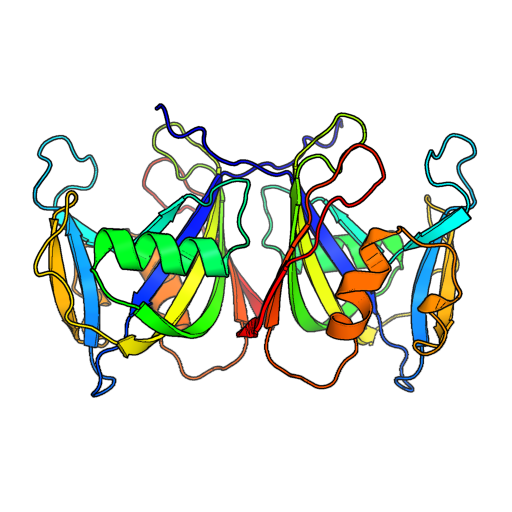A 1 159 ? 0.653 15.312 -13.82 1 98.31 159 SER A N 1
ATOM 1280 C CA . SER A 1 159 ? -0.609 14.656 -14.141 1 98.31 159 SER A CA 1
ATOM 1281 C C . SER A 1 159 ? -1.169 13.906 -12.938 1 98.31 159 SER A C 1
ATOM 1283 O O . SER A 1 159 ? -0.495 13.773 -11.914 1 98.31 159 SER A O 1
ATOM 1285 N N . TRP A 1 160 ? -2.4 13.523 -13.016 1 98.5 160 TRP A N 1
ATOM 1286 C CA . TRP A 1 160 ? -3.084 12.773 -11.969 1 98.5 160 TRP A CA 1
ATOM 1287 C C . TRP A 1 160 ? -4 11.711 -12.57 1 98.5 160 TRP A C 1
ATOM 1289 O O . TRP A 1 160 ? -4.812 12.016 -13.445 1 98.5 160 TRP A O 1
ATOM 1299 N N . SER A 1 161 ? -3.83 10.5 -12.227 1 98.75 161 SER A N 1
ATOM 1300 C CA . SER A 1 161 ? -4.719 9.391 -12.539 1 98.75 161 SER A CA 1
ATOM 1301 C C . SER A 1 161 ? -4.867 8.445 -11.352 1 98.75 161 SER A C 1
ATOM 1303 O O . SER A 1 161 ? -4 8.398 -10.477 1 98.75 161 SER A O 1
ATOM 1305 N N . TYR A 1 162 ? -5.984 7.781 -11.281 1 98.75 162 TYR A N 1
ATOM 1306 C CA . TYR A 1 162 ? -6.164 6.852 -10.172 1 98.75 162 TYR A CA 1
ATOM 1307 C C . TYR A 1 162 ? -7.148 5.746 -10.547 1 98.75 162 TYR A C 1
ATOM 1309 O O . TYR A 1 162 ? -7.93 5.895 -11.484 1 98.75 162 TYR A O 1
ATOM 1317 N N . SER A 1 163 ? -7.02 4.695 -9.844 1 98.5 163 SER A N 1
ATOM 1318 C CA . SER A 1 163 ? -7.965 3.58 -9.836 1 98.5 163 SER A CA 1
ATOM 1319 C C . SER A 1 163 ? -8.719 3.506 -8.508 1 98.5 163 SER A C 1
ATOM 1321 O O . SER A 1 163 ? -8.195 3.918 -7.469 1 98.5 163 SER A O 1
ATOM 1323 N N . ARG A 1 164 ? -9.938 3.041 -8.609 1 98.06 164 ARG A N 1
ATOM 1324 C CA . ARG A 1 164 ? -10.711 2.742 -7.41 1 98.06 164 ARG A CA 1
ATOM 1325 C C . ARG A 1 164 ? -11.172 1.289 -7.402 1 98.06 164 ARG A C 1
ATOM 1327 O O . ARG A 1 164 ? -11.656 0.781 -8.414 1 98.06 164 ARG A O 1
ATOM 1334 N N . ILE A 1 165 ? -10.945 0.727 -6.312 1 97.69 165 ILE A N 1
ATOM 1335 C CA . ILE A 1 165 ? -11.352 -0.671 -6.207 1 97.69 165 ILE A CA 1
ATOM 1336 C C . ILE A 1 165 ? -12.062 -0.903 -4.875 1 97.69 165 ILE A C 1
ATOM 1338 O O . ILE A 1 165 ? -11.883 -0.139 -3.926 1 97.69 165 ILE A O 1
ATOM 1342 N N . MET B 1 1 ? 20.875 9.703 14.188 1 35.31 1 MET B N 1
ATOM 1343 C CA . MET B 1 1 ? 21.188 8.633 13.25 1 35.31 1 MET B CA 1
ATOM 1344 C C . MET B 1 1 ? 20.438 8.844 11.93 1 35.31 1 MET B C 1
ATOM 1346 O O . MET B 1 1 ? 19.25 9.164 11.93 1 35.31 1 MET B O 1
ATOM 1350 N N . LEU B 1 2 ? 21.141 9.164 10.961 1 44.97 2 LEU B N 1
ATOM 1351 C CA . LEU B 1 2 ? 20.641 9.469 9.625 1 44.97 2 LEU B CA 1
ATOM 1352 C C . LEU B 1 2 ? 19.531 8.5 9.227 1 44.97 2 LEU B C 1
ATOM 1354 O O . LEU B 1 2 ? 19.75 7.281 9.211 1 44.97 2 LEU B O 1
ATOM 1358 N N . LYS B 1 3 ? 18.375 8.836 9.625 1 57.88 3 LYS B N 1
ATOM 1359 C CA . LYS B 1 3 ? 17.281 7.922 9.336 1 57.88 3 LYS B CA 1
ATOM 1360 C C . LYS B 1 3 ? 17.312 7.465 7.879 1 57.88 3 LYS B C 1
ATOM 1362 O O . LYS B 1 3 ? 17.188 8.273 6.961 1 57.88 3 LYS B O 1
ATOM 1367 N N . ILE B 1 4 ? 17.969 6.305 7.586 1 76.62 4 ILE B N 1
ATOM 1368 C CA . ILE B 1 4 ? 18.062 5.719 6.254 1 76.62 4 ILE B CA 1
ATOM 1369 C C . ILE B 1 4 ? 16.656 5.547 5.668 1 76.62 4 ILE B C 1
ATOM 1371 O O . ILE B 1 4 ? 15.766 5.012 6.332 1 76.62 4 ILE B O 1
ATOM 1375 N N . MET B 1 5 ? 16.453 6.156 4.551 1 91.81 5 MET B N 1
ATOM 1376 C CA . MET B 1 5 ? 15.172 6.039 3.855 1 91.81 5 MET B CA 1
ATOM 1377 C C . MET B 1 5 ? 14.898 4.594 3.461 1 91.81 5 MET B C 1
ATOM 1379 O O . MET B 1 5 ? 15.781 3.906 2.951 1 91.81 5 MET B O 1
ATOM 1383 N N . TYR B 1 6 ? 13.789 4.117 3.891 1 97.56 6 TYR B N 1
ATOM 1384 C CA . TYR B 1 6 ? 13.391 2.762 3.531 1 97.56 6 TYR B CA 1
ATOM 1385 C C . TYR B 1 6 ? 12.836 2.715 2.111 1 97.56 6 TYR B C 1
ATOM 1387 O O . TYR B 1 6 ? 11.828 3.365 1.81 1 97.56 6 TYR B O 1
ATOM 1395 N N . THR B 1 7 ? 13.461 1.955 1.219 1 98 7 THR B N 1
ATOM 1396 C CA . THR B 1 7 ? 13.141 1.935 -0.204 1 98 7 THR B CA 1
ATOM 1397 C C . THR B 1 7 ? 13.023 0.5 -0.711 1 98 7 THR B C 1
ATOM 1399 O O . THR B 1 7 ? 13.883 0.032 -1.464 1 98 7 THR B O 1
ATOM 1402 N N . PRO B 1 8 ? 11.961 -0.181 -0.359 1 98.56 8 PRO B N 1
ATOM 1403 C CA . PRO B 1 8 ? 11.781 -1.558 -0.824 1 98.56 8 PRO B CA 1
ATOM 1404 C C . PRO B 1 8 ? 11.359 -1.635 -2.291 1 98.56 8 PRO B C 1
ATOM 1406 O O . PRO B 1 8 ? 10.883 -0.646 -2.854 1 98.56 8 PRO B O 1
ATOM 1409 N N . ILE B 1 9 ? 11.625 -2.832 -2.895 1 98.44 9 ILE B N 1
ATOM 1410 C CA . ILE B 1 9 ? 11.023 -3.141 -4.188 1 98.44 9 ILE B CA 1
ATOM 1411 C C . ILE B 1 9 ? 9.516 -3.316 -4.02 1 98.44 9 ILE B C 1
ATOM 1413 O O . ILE B 1 9 ? 9.062 -4 -3.1 1 98.44 9 ILE B O 1
ATOM 1417 N N . ILE B 1 10 ? 8.758 -2.678 -4.887 1 98.81 10 ILE B N 1
ATOM 1418 C CA . ILE B 1 10 ? 7.301 -2.777 -4.805 1 98.81 10 ILE B CA 1
ATOM 1419 C C . ILE B 1 10 ? 6.805 -3.869 -5.75 1 98.81 10 ILE B C 1
ATOM 1421 O O . ILE B 1 10 ? 7.223 -3.932 -6.91 1 98.81 10 ILE B O 1
ATOM 1425 N N . GLY B 1 11 ? 5.941 -4.738 -5.246 1 98.44 11 GLY B N 1
ATOM 1426 C CA . GLY B 1 11 ? 5.379 -5.781 -6.094 1 98.44 11 GLY B CA 1
ATOM 1427 C C . GLY B 1 11 ? 3.926 -6.082 -5.785 1 98.44 11 GLY B C 1
ATOM 1428 O O . GLY B 1 11 ? 3.395 -5.625 -4.77 1 98.44 11 GLY B O 1
ATOM 1429 N N . SER B 1 12 ? 3.266 -6.746 -6.676 1 98.69 12 SER B N 1
ATOM 1430 C CA . SER B 1 12 ? 1.903 -7.238 -6.504 1 98.69 12 SER B CA 1
ATOM 1431 C C . SER B 1 12 ? 1.87 -8.758 -6.426 1 98.69 12 SER B C 1
ATOM 1433 O O . SER B 1 12 ? 2.693 -9.438 -7.047 1 98.69 12 SER B O 1
ATOM 1435 N N . LEU B 1 13 ? 1.061 -9.266 -5.645 1 98.75 13 LEU B N 1
ATOM 1436 C CA . LEU B 1 13 ? 0.7 -10.68 -5.543 1 98.75 13 LEU B CA 1
ATOM 1437 C C . LEU B 1 13 ? -0.812 -10.859 -5.609 1 98.75 13 LEU B C 1
ATOM 1439 O O . LEU B 1 13 ? -1.546 -10.297 -4.789 1 98.75 13 LEU B O 1
ATOM 1443 N N . VAL B 1 14 ? -1.274 -11.625 -6.559 1 98.88 14 VAL B N 1
ATOM 1444 C CA . VAL B 1 14 ? -2.693 -11.641 -6.898 1 98.88 14 VAL B CA 1
ATOM 1445 C C . VAL B 1 14 ? -3.219 -13.07 -6.887 1 98.88 14 VAL B C 1
ATOM 1447 O O . VAL B 1 14 ? -2.615 -13.961 -7.488 1 98.88 14 VAL B O 1
ATOM 1450 N N . TYR B 1 15 ? -4.281 -13.25 -6.234 1 98.88 15 TYR B N 1
ATOM 1451 C CA . TYR B 1 15 ? -5.012 -14.516 -6.23 1 98.88 15 TYR B CA 1
ATOM 1452 C C . TYR B 1 15 ? -6.344 -14.375 -6.957 1 98.88 15 TYR B C 1
ATOM 1454 O O . TYR B 1 15 ? -7.25 -13.688 -6.477 1 98.88 15 TYR B O 1
ATOM 1462 N N . ILE B 1 16 ? -6.457 -14.969 -8.102 1 98.81 16 ILE B N 1
ATOM 1463 C CA . ILE B 1 16 ? -7.648 -14.93 -8.938 1 98.81 16 ILE B CA 1
ATOM 1464 C C . ILE B 1 16 ? -8.602 -16.047 -8.523 1 98.81 16 ILE B C 1
ATOM 1466 O O . ILE B 1 16 ? -8.219 -17.219 -8.492 1 98.81 16 ILE B O 1
ATOM 1470 N N . ILE B 1 17 ? -9.805 -15.727 -8.227 1 98.69 17 ILE B N 1
ATOM 1471 C CA . ILE B 1 17 ? -10.789 -16.688 -7.754 1 98.69 17 ILE B CA 1
ATOM 1472 C C . ILE B 1 17 ? -11.609 -17.219 -8.938 1 98.69 17 ILE B C 1
ATOM 1474 O O . ILE B 1 17 ? -12.031 -16.438 -9.797 1 98.69 17 ILE B O 1
ATOM 1478 N N . SER B 1 18 ? -11.812 -18.484 -8.969 1 98.19 18 SER B N 1
ATOM 1479 C CA . SER B 1 18 ? -12.617 -19.109 -10.016 1 98.19 18 SER B CA 1
ATOM 1480 C C . SER B 1 18 ? -14.07 -18.672 -9.93 1 98.19 18 SER B C 1
ATOM 1482 O O . SER B 1 18 ? -14.523 -18.203 -8.875 1 98.19 18 SER B O 1
ATOM 1484 N N . PRO B 1 19 ? -14.789 -18.797 -11.039 1 96.06 19 PRO B N 1
ATOM 1485 C CA . PRO B 1 19 ? -16.188 -18.359 -11.062 1 96.06 19 PRO B CA 1
ATOM 1486 C C . PRO B 1 19 ? -17.031 -19.031 -9.977 1 96.06 19 PRO B C 1
ATOM 1488 O O . PRO B 1 19 ? -17.984 -18.438 -9.469 1 96.06 19 PRO B O 1
ATOM 1491 N N . ASN B 1 20 ? -16.703 -20.234 -9.578 1 95.81 20 ASN B N 1
ATOM 1492 C CA . ASN B 1 20 ? -17.516 -20.906 -8.57 1 95.81 20 ASN B CA 1
ATOM 1493 C C . ASN B 1 20 ? -17.031 -20.578 -7.16 1 95.81 20 ASN B C 1
ATOM 1495 O O . ASN B 1 20 ? -17.594 -21.062 -6.18 1 95.81 20 ASN B O 1
ATOM 1499 N N . GLY B 1 21 ? -15.961 -19.812 -7.039 1 96.69 21 GLY B N 1
ATOM 1500 C CA . GLY B 1 21 ? -15.5 -19.297 -5.762 1 96.69 21 GLY B CA 1
ATOM 1501 C C . GLY B 1 21 ? -14.688 -20.297 -4.969 1 96.69 21 GLY B C 1
ATOM 1502 O O . GLY B 1 21 ? -14.305 -20.047 -3.826 1 96.69 21 GLY B O 1
ATOM 1503 N N . LYS B 1 22 ? -14.305 -21.406 -5.535 1 97.88 22 LYS B N 1
ATOM 1504 C CA . LYS B 1 22 ? -13.742 -22.5 -4.742 1 97.88 22 LYS B CA 1
ATOM 1505 C C . LYS B 1 22 ? -12.25 -22.672 -5.023 1 97.88 22 LYS B C 1
ATOM 1507 O O . LYS B 1 22 ? -11.539 -23.328 -4.266 1 97.88 22 LYS B O 1
ATOM 1512 N N . GLN B 1 23 ? -11.781 -22.156 -6.121 1 98.75 23 GLN B N 1
ATOM 1513 C CA . GLN B 1 23 ? -10.398 -22.344 -6.539 1 98.75 23 GLN B CA 1
ATOM 1514 C C . GLN B 1 23 ? -9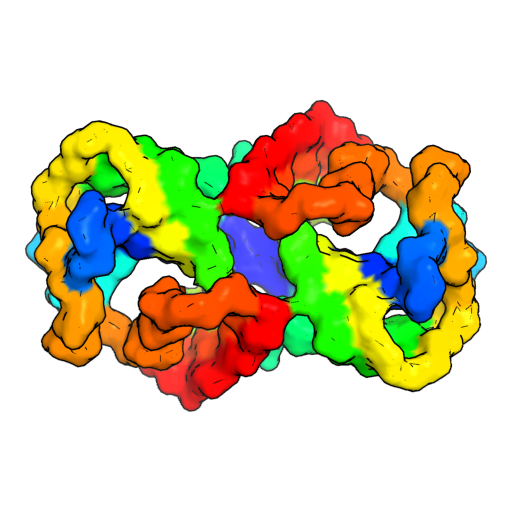.695 -21 -6.762 1 98.75 23 GLN B C 1
ATOM 1516 O O . GLN B 1 23 ? -10.352 -19.969 -6.891 1 98.75 23 GLN B O 1
ATOM 1521 N N . THR B 1 24 ? -8.414 -21.047 -6.742 1 98.81 24 THR B N 1
ATOM 1522 C CA . THR B 1 24 ? -7.586 -19.906 -7.125 1 98.81 24 THR B CA 1
ATOM 1523 C C . THR B 1 24 ? -6.539 -20.312 -8.156 1 98.81 24 THR B C 1
ATOM 1525 O O . THR B 1 24 ? -6.066 -21.453 -8.148 1 98.81 24 THR B O 1
ATOM 1528 N N . LEU B 1 25 ? -6.227 -19.391 -9.086 1 98.81 25 LEU B N 1
ATOM 1529 C CA . LEU B 1 25 ? -5.242 -19.641 -10.141 1 98.81 25 LEU B CA 1
ATOM 1530 C C . LEU B 1 25 ? -3.826 -19.406 -9.617 1 98.81 25 LEU B C 1
ATOM 1532 O O . LEU B 1 25 ? -3.508 -18.328 -9.117 1 98.81 25 LEU B O 1
ATOM 1536 N N . LEU B 1 26 ? -2.955 -20.438 -9.719 1 98.62 26 LEU B N 1
ATOM 1537 C CA . LEU B 1 26 ? -1.56 -20.359 -9.305 1 98.62 26 LEU B CA 1
ATOM 1538 C C . LEU B 1 26 ? -0.624 -20.688 -10.453 1 98.62 26 LEU B C 1
ATOM 1540 O O . LEU B 1 26 ? -1.029 -21.359 -11.414 1 98.62 26 LEU B O 1
ATOM 1544 N N . VAL B 1 27 ? 0.576 -20.203 -10.375 1 98 27 VAL B N 1
ATOM 1545 C CA . VAL B 1 27 ? 1.645 -20.672 -11.25 1 98 27 VAL B CA 1
ATOM 1546 C C . VAL B 1 27 ? 2.471 -21.75 -10.531 1 98 27 VAL B C 1
ATOM 1548 O O . VAL B 1 27 ? 2.854 -21.562 -9.375 1 98 27 VAL B O 1
ATOM 1551 N N . HIS B 1 28 ? 2.574 -22.844 -11.078 1 97.31 28 HIS B N 1
ATOM 1552 C CA . HIS B 1 28 ? 3.531 -23.859 -10.656 1 97.31 28 HIS B CA 1
ATOM 1553 C C . HIS B 1 28 ? 4.883 -23.656 -11.336 1 97.31 28 HIS B C 1
ATOM 1555 O O . HIS B 1 28 ? 5.004 -23.844 -12.547 1 97.31 28 HIS B O 1
ATOM 1561 N N . ARG B 1 29 ? 5.855 -23.25 -10.594 1 94.81 29 ARG B N 1
ATOM 1562 C CA . ARG B 1 29 ? 7.16 -22.922 -11.148 1 94.81 29 ARG B CA 1
ATOM 1563 C C . ARG B 1 29 ? 7.938 -24.172 -11.508 1 94.81 29 ARG B C 1
ATOM 1565 O O . ARG B 1 29 ? 8.836 -24.594 -10.773 1 94.81 29 ARG B O 1
ATOM 1572 N N . ASN B 1 30 ? 7.746 -24.719 -12.688 1 92.88 30 ASN B N 1
ATOM 1573 C CA . ASN B 1 30 ? 8.281 -26.016 -13.07 1 92.88 30 ASN B CA 1
ATOM 1574 C C . ASN B 1 30 ? 9 -25.953 -14.414 1 92.88 30 ASN B C 1
ATOM 1576 O O . ASN B 1 30 ? 9.297 -27 -15.008 1 92.88 30 ASN B O 1
ATOM 1580 N N . LYS B 1 31 ? 9.281 -24.828 -14.938 1 86.31 31 LYS B N 1
ATOM 1581 C CA . LYS B 1 31 ? 9.836 -24.781 -16.297 1 86.31 31 LYS B CA 1
ATOM 1582 C C . LYS B 1 31 ? 11.289 -24.312 -16.281 1 86.31 31 LYS B C 1
ATOM 1584 O O . LYS B 1 31 ? 12.055 -24.641 -17.188 1 86.31 31 LYS B O 1
ATOM 1589 N N . ARG B 1 32 ? 11.688 -23.562 -15.352 1 80.19 32 ARG B N 1
ATOM 1590 C CA . ARG B 1 32 ? 13.055 -23.047 -15.312 1 80.19 32 ARG B CA 1
ATOM 1591 C C . ARG B 1 32 ? 13.922 -23.859 -14.352 1 80.19 32 ARG B C 1
ATOM 1593 O O . ARG B 1 32 ? 13.844 -23.672 -13.133 1 80.19 32 ARG B O 1
ATOM 1600 N N . GLU B 1 33 ? 14.789 -24.625 -14.922 1 78.81 33 GLU B N 1
ATOM 1601 C CA . GLU B 1 33 ? 15.617 -25.5 -14.102 1 78.81 33 GLU B CA 1
ATOM 1602 C C . GLU B 1 33 ? 16.516 -24.688 -13.164 1 78.81 33 GLU B C 1
ATOM 1604 O O . GLU B 1 33 ? 16.812 -25.141 -12.055 1 78.81 33 GLU B O 1
ATOM 1609 N N . SER B 1 34 ? 16.828 -23.562 -13.516 1 79.94 34 SER B N 1
ATOM 1610 C CA . SER B 1 34 ? 17.734 -22.719 -12.734 1 79.94 34 SER B CA 1
ATOM 1611 C C . SER B 1 34 ? 16.969 -21.922 -11.68 1 79.94 34 SER B C 1
ATOM 1613 O O . SER B 1 34 ? 17.562 -21.219 -10.875 1 79.94 34 SER B O 1
ATOM 1615 N N . ASP B 1 35 ? 15.711 -22.203 -11.672 1 76.5 35 ASP B N 1
ATOM 1616 C CA . ASP B 1 35 ? 14.883 -21.5 -10.695 1 76.5 35 ASP B CA 1
ATOM 1617 C C . ASP B 1 35 ? 15.164 -21.984 -9.281 1 76.5 35 ASP B C 1
ATOM 1619 O O . ASP B 1 35 ? 15.008 -23.156 -8.977 1 76.5 35 ASP B O 1
ATOM 1623 N N . GLN B 1 36 ? 15.625 -21.078 -8.391 1 76.12 36 GLN B N 1
ATOM 1624 C CA . GLN B 1 36 ? 15.945 -21.406 -7.004 1 76.12 36 GLN B CA 1
ATOM 1625 C C . GLN B 1 36 ? 14.711 -21.922 -6.262 1 76.12 36 GLN B C 1
ATOM 1627 O O . GLN B 1 36 ? 14.836 -22.578 -5.23 1 76.12 36 GLN B O 1
ATOM 1632 N N . HIS B 1 37 ? 13.555 -21.672 -6.863 1 80.31 37 HIS B N 1
ATOM 1633 C CA . HIS B 1 37 ? 12.312 -22.062 -6.199 1 80.31 37 HIS B CA 1
ATOM 1634 C C . HIS B 1 37 ? 11.508 -23.031 -7.059 1 80.31 37 HIS B C 1
ATOM 1636 O O . HIS B 1 37 ? 10.273 -23.031 -7.023 1 80.31 37 HIS B O 1
ATOM 1642 N N . LEU B 1 38 ? 12.266 -23.797 -7.719 1 86.25 38 LEU B N 1
ATOM 1643 C CA . LEU B 1 38 ? 11.664 -24.812 -8.578 1 86.25 38 LEU B CA 1
ATOM 1644 C C . LEU B 1 38 ? 10.68 -25.672 -7.793 1 86.25 38 LEU B C 1
ATOM 1646 O O . LEU B 1 38 ? 10.969 -26.094 -6.664 1 86.25 38 LEU B O 1
ATOM 1650 N N . GLY B 1 39 ? 9.461 -25.812 -8.422 1 92.19 39 GLY B N 1
ATOM 1651 C CA . GLY B 1 39 ? 8.469 -26.703 -7.848 1 92.19 39 GLY B CA 1
ATOM 1652 C C . GLY B 1 39 ? 7.453 -25.984 -6.977 1 92.19 39 GLY B C 1
ATOM 1653 O O . GLY B 1 39 ? 6.406 -26.531 -6.645 1 92.19 39 GLY B O 1
ATOM 1654 N N . LYS B 1 40 ? 7.703 -24.797 -6.652 1 94.31 40 LYS B N 1
ATOM 1655 C CA . LYS B 1 40 ? 6.801 -24.078 -5.754 1 94.31 40 LYS B CA 1
ATOM 1656 C C . LYS B 1 40 ? 5.617 -23.484 -6.516 1 94.31 40 LYS B C 1
ATOM 1658 O O . LYS B 1 40 ? 5.719 -23.219 -7.715 1 94.31 40 LYS B O 1
ATOM 1663 N N . TYR B 1 41 ? 4.496 -23.375 -5.805 1 96.94 41 TYR B N 1
ATOM 1664 C CA . TYR B 1 41 ? 3.309 -22.688 -6.297 1 96.94 41 TYR B CA 1
ATOM 1665 C C . TYR B 1 41 ? 3.238 -21.266 -5.754 1 96.94 41 TYR B C 1
ATOM 1667 O O . TYR B 1 41 ? 3.557 -21.031 -4.586 1 96.94 41 TYR B O 1
ATOM 1675 N N . ASN B 1 42 ? 2.893 -20.406 -6.57 1 95.81 42 ASN B N 1
ATOM 1676 C CA . ASN B 1 42 ? 2.771 -19 -6.168 1 95.81 42 ASN B CA 1
ATOM 1677 C C . ASN B 1 42 ? 1.55 -18.344 -6.797 1 95.81 42 ASN B C 1
ATOM 1679 O O . ASN B 1 42 ? 1.064 -18.797 -7.84 1 95.81 42 ASN B O 1
ATOM 1683 N N . GLY B 1 43 ? 1.025 -17.312 -6.062 1 97.81 43 GLY B N 1
ATOM 1684 C CA . GLY B 1 43 ? 0.116 -16.422 -6.773 1 97.81 43 GLY B CA 1
ATOM 1685 C C . GLY B 1 43 ? 0.759 -15.742 -7.965 1 97.81 43 GLY B C 1
ATOM 1686 O O . GLY B 1 43 ? 1.961 -15.883 -8.195 1 97.81 43 GLY B O 1
ATOM 1687 N N . LEU B 1 44 ? -0.041 -15.094 -8.719 1 98.25 44 LEU B N 1
ATOM 1688 C CA . LEU B 1 44 ? 0.468 -14.352 -9.867 1 98.25 44 LEU B CA 1
ATOM 1689 C C . LEU B 1 44 ? 0.801 -12.914 -9.477 1 98.25 44 LEU B C 1
ATOM 1691 O O . LEU B 1 44 ? 0.431 -12.453 -8.391 1 98.25 44 LEU B O 1
ATOM 1695 N N . GLY B 1 45 ? 1.49 -12.203 -10.289 1 97.75 45 GLY B N 1
ATOM 1696 C CA . GLY B 1 45 ? 1.855 -10.812 -10.031 1 97.75 45 GLY B CA 1
ATOM 1697 C C . GLY B 1 45 ? 3.264 -10.477 -10.477 1 97.75 45 GLY B C 1
ATOM 1698 O O . GLY B 1 45 ? 3.832 -11.164 -11.328 1 97.75 45 GLY B O 1
ATOM 1699 N N . GLY B 1 46 ? 3.764 -9.352 -9.992 1 97.31 46 GLY B N 1
ATOM 1700 C CA . GLY B 1 46 ? 5.086 -8.922 -10.414 1 97.31 46 GLY B CA 1
ATOM 1701 C C . GLY B 1 46 ? 5.473 -7.562 -9.867 1 97.31 46 GLY B C 1
ATOM 1702 O O . GLY B 1 46 ? 4.828 -7.047 -8.953 1 97.31 46 GLY B O 1
ATOM 1703 N N . LYS B 1 47 ? 6.516 -7.082 -10.43 1 98.19 47 LYS B N 1
ATOM 1704 C CA . LYS B 1 47 ? 7.094 -5.828 -9.961 1 98.19 47 LYS B CA 1
ATOM 1705 C C . LYS B 1 47 ? 6.352 -4.625 -10.539 1 98.19 47 LYS B C 1
ATOM 1707 O O . LYS B 1 47 ? 5.973 -4.633 -11.711 1 98.19 47 LYS B O 1
ATOM 1712 N N . MET B 1 48 ? 6.223 -3.666 -9.688 1 98.62 48 MET B N 1
ATOM 1713 C CA . MET B 1 48 ? 5.613 -2.41 -10.125 1 98.62 48 MET B CA 1
ATOM 1714 C C . MET B 1 48 ? 6.586 -1.6 -10.977 1 98.62 48 MET B C 1
ATOM 1716 O O . MET B 1 48 ? 7.789 -1.585 -10.703 1 98.62 48 MET B O 1
ATOM 1720 N N . GLU B 1 49 ? 6.051 -0.93 -11.953 1 98.38 49 GLU B N 1
ATOM 1721 C CA . GLU B 1 49 ? 6.812 0.037 -12.742 1 98.38 49 GLU B CA 1
ATOM 1722 C C . GLU B 1 49 ? 6.605 1.456 -12.219 1 98.38 49 GLU B C 1
ATOM 1724 O O . GLU B 1 49 ? 5.547 1.771 -11.664 1 98.38 49 GLU B O 1
ATOM 1729 N N . ALA B 1 50 ? 7.516 2.285 -12.461 1 98.12 50 ALA B N 1
ATOM 1730 C CA . ALA B 1 50 ? 7.527 3.637 -11.906 1 98.12 50 ALA B CA 1
ATOM 1731 C C . ALA B 1 50 ? 6.352 4.457 -12.43 1 98.12 50 ALA B C 1
ATOM 1733 O O . ALA B 1 50 ? 5.863 5.355 -11.742 1 98.12 50 ALA B O 1
ATOM 1734 N N . SER B 1 51 ? 5.82 4.18 -13.609 1 98.25 51 SER B N 1
ATOM 1735 C CA . SER B 1 51 ? 4.855 5.043 -14.281 1 98.25 51 SER B CA 1
ATOM 1736 C C . SER B 1 51 ? 3.432 4.527 -14.102 1 98.25 51 SER B C 1
ATOM 1738 O O . SER B 1 51 ? 2.578 4.738 -14.961 1 98.25 51 SER B O 1
ATOM 1740 N N . GLU B 1 52 ? 3.139 3.822 -13.031 1 98.69 52 GLU B N 1
ATOM 1741 C CA . GLU B 1 52 ? 1.804 3.27 -12.828 1 98.69 52 GLU B CA 1
ATOM 1742 C C . GLU B 1 52 ? 1.392 3.354 -11.359 1 98.69 52 GLU B C 1
ATOM 1744 O O . GLU B 1 52 ? 2.219 3.648 -10.492 1 98.69 52 GLU B O 1
ATOM 1749 N N . ASP B 1 53 ? 0.069 3.268 -11.078 1 98.81 53 ASP B N 1
ATOM 1750 C CA . ASP B 1 53 ? -0.382 2.953 -9.727 1 98.81 53 ASP B CA 1
ATOM 1751 C C . ASP B 1 53 ? -0.422 1.445 -9.5 1 98.81 53 ASP B C 1
ATOM 1753 O O . ASP B 1 53 ? -0.195 0.665 -10.422 1 98.81 53 ASP B O 1
ATOM 1757 N N . ILE B 1 54 ? -0.684 1.014 -8.305 1 98.88 54 ILE B N 1
ATOM 1758 C CA . ILE B 1 54 ? -0.503 -0.39 -7.949 1 98.88 54 ILE B CA 1
ATOM 1759 C C . ILE B 1 54 ? -1.576 -1.236 -8.633 1 98.88 54 ILE B C 1
ATOM 1761 O O . ILE B 1 54 ? -1.358 -2.416 -8.914 1 98.88 54 ILE B O 1
ATOM 1765 N N . VAL B 1 55 ? -2.766 -0.687 -8.898 1 98.88 55 VAL B N 1
ATOM 1766 C CA . VAL B 1 55 ? -3.824 -1.421 -9.586 1 98.88 55 VAL B CA 1
ATOM 1767 C C . VAL B 1 55 ? -3.467 -1.586 -11.062 1 98.88 55 VAL B C 1
ATOM 1769 O O . VAL B 1 55 ? -3.695 -2.646 -11.648 1 98.88 55 VAL B O 1
ATOM 1772 N N . GLN B 1 56 ? -2.924 -0.525 -11.664 1 98.69 56 GLN B N 1
ATOM 1773 C CA . GLN B 1 56 ? -2.393 -0.656 -13.016 1 98.69 56 GLN B CA 1
ATOM 1774 C C . GLN B 1 56 ? -1.32 -1.739 -13.086 1 98.69 56 GLN B C 1
ATOM 1776 O O . GLN B 1 56 ? -1.263 -2.502 -14.047 1 98.69 56 GLN B O 1
ATOM 1781 N N . CYS B 1 57 ? -0.468 -1.795 -12.109 1 98.69 57 CYS B N 1
ATOM 1782 C CA . CYS B 1 57 ? 0.569 -2.818 -12.031 1 98.69 57 CYS B CA 1
ATOM 1783 C C . CYS B 1 57 ? -0.041 -4.215 -12.055 1 98.69 57 CYS B C 1
ATOM 1785 O O . CYS B 1 57 ? 0.337 -5.047 -12.883 1 98.69 57 CYS B O 1
ATOM 1787 N N . LEU B 1 58 ? -1.006 -4.484 -11.117 1 98.5 58 LEU B N 1
ATOM 1788 C CA . LEU B 1 58 ? -1.573 -5.824 -11.062 1 98.5 58 LEU B CA 1
ATOM 1789 C C . LEU B 1 58 ? -2.271 -6.172 -12.375 1 98.5 58 LEU B C 1
ATOM 1791 O O . LEU B 1 58 ? -2.145 -7.293 -12.867 1 98.5 58 LEU B O 1
ATOM 1795 N N . ARG B 1 59 ? -3.01 -5.223 -12.945 1 98.75 59 ARG B N 1
ATOM 1796 C CA . ARG B 1 59 ? -3.742 -5.504 -14.18 1 98.75 59 ARG B CA 1
ATOM 1797 C C . ARG B 1 59 ? -2.785 -5.816 -15.32 1 98.75 59 ARG B C 1
ATOM 1799 O O . ARG B 1 59 ? -3.033 -6.727 -16.109 1 98.75 59 ARG B O 1
ATOM 1806 N N . ARG B 1 60 ? -1.742 -5.012 -15.445 1 98.56 60 ARG B N 1
ATOM 1807 C CA . ARG B 1 60 ? -0.739 -5.273 -16.469 1 98.56 60 ARG B CA 1
ATOM 1808 C C . ARG B 1 60 ? -0.107 -6.648 -16.281 1 98.56 60 ARG B C 1
ATOM 1810 O O . ARG B 1 60 ? -0.051 -7.445 -17.219 1 98.56 60 ARG B O 1
ATOM 1817 N N . GLU B 1 61 ? 0.361 -6.977 -15.062 1 98.44 61 GLU B N 1
ATOM 1818 C CA . GLU B 1 61 ? 1.045 -8.234 -14.758 1 98.44 61 GLU B CA 1
ATOM 1819 C C . GLU B 1 61 ? 0.137 -9.43 -15.016 1 98.44 61 GLU B C 1
ATOM 1821 O O . GLU B 1 61 ? 0.579 -10.445 -15.562 1 98.44 61 GLU B O 1
ATOM 1826 N N . ILE B 1 62 ? -1.156 -9.375 -14.625 1 98.81 62 ILE B N 1
ATOM 1827 C CA . ILE B 1 62 ? -2.076 -10.5 -14.773 1 98.81 62 ILE B CA 1
ATOM 1828 C C . ILE B 1 62 ? -2.4 -10.703 -16.25 1 98.81 62 ILE B C 1
ATOM 1830 O O . ILE B 1 62 ? -2.492 -11.844 -16.719 1 98.81 62 ILE B O 1
ATOM 1834 N N . HIS B 1 63 ? -2.568 -9.57 -16.922 1 98.75 63 HIS B N 1
ATOM 1835 C CA . HIS B 1 63 ? -2.779 -9.703 -18.359 1 98.75 63 HIS B CA 1
ATOM 1836 C C . HIS B 1 63 ? -1.593 -10.383 -19.031 1 98.75 63 HIS B C 1
ATOM 1838 O O . HIS B 1 63 ? -1.773 -11.273 -19.859 1 98.75 63 HIS B O 1
ATOM 1844 N N . GLU B 1 64 ? -0.398 -10.008 -18.703 1 98.44 64 GLU B N 1
ATOM 1845 C CA . GLU B 1 64 ? 0.821 -10.57 -19.281 1 98.44 64 GLU B CA 1
ATOM 1846 C C . GLU B 1 64 ? 0.985 -12.039 -18.891 1 98.44 64 GLU B C 1
ATOM 1848 O O . GLU B 1 64 ? 1.34 -12.867 -19.734 1 98.44 64 GLU B O 1
ATOM 1853 N N . GLU B 1 65 ? 0.711 -12.391 -17.656 1 98.38 65 GLU B N 1
ATOM 1854 C CA . GLU B 1 65 ? 1.051 -13.703 -17.125 1 98.38 65 GLU B CA 1
ATOM 1855 C C . GLU B 1 65 ? -0.072 -14.711 -17.375 1 98.38 65 GLU B C 1
ATOM 1857 O O . GLU B 1 65 ? 0.17 -15.914 -17.438 1 98.38 65 GLU B O 1
ATOM 1862 N N . ALA B 1 66 ? -1.354 -14.258 -17.516 1 98.75 66 ALA B N 1
ATOM 1863 C CA . ALA B 1 66 ? -2.467 -15.203 -17.516 1 98.75 66 ALA B CA 1
ATOM 1864 C C . ALA B 1 66 ? -3.465 -14.875 -18.625 1 98.75 66 ALA B C 1
ATOM 1866 O O . ALA B 1 66 ? -4.434 -15.602 -18.828 1 98.75 66 ALA B O 1
ATOM 1867 N N . GLY B 1 67 ? -3.328 -13.734 -19.281 1 98.69 67 GLY B N 1
ATOM 1868 C CA . GLY B 1 67 ? -4.133 -13.406 -20.453 1 98.69 67 GLY B CA 1
ATOM 1869 C C . GLY B 1 67 ? -5.531 -12.938 -20.094 1 98.69 67 GLY B C 1
ATOM 1870 O O . GLY B 1 67 ? -6.41 -12.867 -20.953 1 98.69 67 GLY B O 1
ATOM 1871 N N . ILE B 1 68 ? -5.793 -12.617 -18.875 1 98.62 68 ILE B N 1
ATOM 1872 C CA . ILE B 1 68 ? -7.148 -12.258 -18.469 1 98.62 68 ILE B CA 1
ATOM 1873 C C . ILE B 1 68 ? -7.176 -10.805 -18 1 98.62 68 ILE B C 1
ATOM 1875 O O . ILE B 1 68 ? -6.129 -10.211 -17.75 1 98.62 68 ILE B O 1
ATOM 1879 N N . VAL B 1 69 ? -8.391 -10.273 -17.938 1 98.62 69 VAL B N 1
ATOM 1880 C CA . VAL B 1 69 ? -8.633 -8.906 -17.484 1 98.62 69 VAL B CA 1
ATOM 1881 C C . VAL B 1 69 ? -9.328 -8.93 -16.125 1 98.62 69 VAL B C 1
ATOM 1883 O O . VAL B 1 69 ? -10.414 -9.492 -15.977 1 98.62 69 VAL B O 1
ATOM 1886 N N . CYS B 1 70 ? -8.719 -8.305 -15.18 1 98.5 70 CYS B N 1
ATOM 1887 C CA . CYS B 1 70 ? -9.273 -8.281 -13.828 1 98.5 70 CYS B CA 1
ATOM 1888 C C . CYS B 1 70 ? -10.422 -7.285 -13.727 1 98.5 70 CYS B C 1
ATOM 1890 O O . CYS B 1 70 ? -10.281 -6.125 -14.109 1 98.5 70 CYS B O 1
ATOM 1892 N N . GLU B 1 71 ? -11.516 -7.641 -13.164 1 96.5 71 GLU B N 1
ATOM 1893 C CA . GLU B 1 71 ? -12.695 -6.789 -13.07 1 96.5 71 GLU B CA 1
ATOM 1894 C C . GLU B 1 71 ? -13.031 -6.461 -11.617 1 96.5 71 GLU B C 1
ATOM 1896 O O . GLU B 1 71 ? -13.25 -5.297 -11.273 1 96.5 71 GLU B O 1
ATOM 1901 N N . ASN B 1 72 ? -13.219 -7.363 -10.734 1 97.56 72 ASN B N 1
ATOM 1902 C CA . ASN B 1 72 ? -13.484 -7.184 -9.305 1 97.56 72 ASN B CA 1
ATOM 1903 C C . ASN B 1 72 ? -12.242 -7.473 -8.469 1 97.56 72 ASN B C 1
ATOM 1905 O O . ASN B 1 72 ? -12 -8.625 -8.094 1 97.56 72 ASN B O 1
ATOM 1909 N N . VAL B 1 73 ? -11.562 -6.344 -8.203 1 98.62 73 VAL B N 1
ATOM 1910 C CA . VAL B 1 73 ? -10.289 -6.438 -7.492 1 98.62 73 VAL B CA 1
ATOM 1911 C C . VAL B 1 73 ? -10.461 -5.949 -6.059 1 98.62 73 VAL B C 1
ATOM 1913 O O . VAL B 1 73 ? -11.086 -4.914 -5.816 1 98.62 73 VAL B O 1
ATOM 1916 N N . THR B 1 74 ? -9.953 -6.656 -5.125 1 98.38 74 THR B N 1
ATOM 1917 C CA . THR B 1 74 ? -9.961 -6.273 -3.715 1 98.38 74 THR B CA 1
ATOM 1918 C C . THR B 1 74 ? -8.547 -6.316 -3.141 1 98.38 74 THR B C 1
ATOM 1920 O O . THR B 1 74 ? -7.828 -7.301 -3.316 1 98.38 74 THR B O 1
ATOM 1923 N N . LEU B 1 75 ? -8.117 -5.215 -2.527 1 98.81 75 LEU B N 1
ATOM 1924 C CA . LEU B 1 75 ? -6.883 -5.242 -1.754 1 98.81 75 LEU B CA 1
ATOM 1925 C C . LEU B 1 75 ? -7.086 -5.969 -0.428 1 98.81 75 LEU B C 1
ATOM 1927 O O . LEU B 1 75 ? -7.832 -5.496 0.434 1 98.81 75 LEU B O 1
ATOM 1931 N N . ARG B 1 76 ? -6.434 -7.055 -0.255 1 98.75 76 ARG B N 1
ATOM 1932 C CA . ARG B 1 76 ? -6.559 -7.797 0.995 1 98.75 76 ARG B CA 1
ATOM 1933 C C . ARG B 1 76 ? -5.539 -7.316 2.021 1 98.75 76 ARG B C 1
ATOM 1935 O O . ARG B 1 76 ? -5.777 -7.395 3.229 1 98.75 76 ARG B O 1
ATOM 1942 N N . GLY B 1 77 ? -4.375 -6.906 1.516 1 98.81 77 GLY B N 1
ATOM 1943 C CA . GLY B 1 77 ? -3.396 -6.426 2.48 1 98.81 77 GLY B CA 1
ATOM 1944 C C . GLY B 1 77 ? -2.055 -6.094 1.857 1 98.81 77 GLY B C 1
ATOM 1945 O O . GLY B 1 77 ? -1.933 -6.031 0.632 1 98.81 77 GLY B O 1
ATOM 1946 N N . THR B 1 78 ? -1.093 -5.723 2.666 1 98.94 78 THR B N 1
ATOM 1947 C CA . THR B 1 78 ? 0.302 -5.512 2.291 1 98.94 78 THR B CA 1
ATOM 1948 C C . THR B 1 78 ? 1.235 -6.262 3.24 1 98.94 78 THR B C 1
ATOM 1950 O O . THR B 1 78 ? 0.875 -6.531 4.387 1 98.94 78 THR B O 1
ATOM 1953 N N . ILE B 1 79 ? 2.379 -6.602 2.711 1 98.94 79 ILE B N 1
ATOM 1954 C CA . ILE B 1 79 ? 3.375 -7.25 3.557 1 98.94 79 ILE B CA 1
ATOM 1955 C C . ILE B 1 79 ? 4.75 -6.637 3.305 1 98.94 79 ILE B C 1
ATOM 1957 O O . ILE B 1 79 ? 5.168 -6.484 2.154 1 98.94 79 ILE B O 1
ATOM 1961 N N . ASN B 1 80 ? 5.391 -6.238 4.309 1 98.88 80 ASN B N 1
ATOM 1962 C CA . ASN B 1 80 ? 6.789 -5.828 4.316 1 98.88 80 ASN B CA 1
ATOM 1963 C C . ASN B 1 80 ? 7.723 -7.023 4.504 1 98.88 80 ASN B C 1
ATOM 1965 O O . ASN B 1 80 ? 7.812 -7.578 5.598 1 98.88 80 ASN B O 1
ATOM 1969 N N . TRP B 1 81 ? 8.414 -7.422 3.465 1 98.44 81 TRP B N 1
ATOM 1970 C CA . TRP B 1 81 ? 9.375 -8.523 3.484 1 98.44 81 TRP B CA 1
ATOM 1971 C C . TRP B 1 81 ? 10.805 -7.996 3.449 1 98.44 81 TRP B C 1
ATOM 1973 O O . TRP B 1 81 ? 11.391 -7.836 2.375 1 98.44 81 TRP B O 1
ATOM 1983 N N . THR B 1 82 ? 11.422 -7.836 4.566 1 98.19 82 THR B N 1
ATOM 1984 C CA . THR B 1 82 ? 12.82 -7.414 4.57 1 98.19 82 THR B CA 1
ATOM 1985 C C . THR B 1 82 ? 13.75 -8.609 4.414 1 98.19 82 THR B C 1
ATOM 1987 O O . THR B 1 82 ? 13.523 -9.664 5.02 1 98.19 82 THR B O 1
ATOM 1990 N N . GLY B 1 83 ? 14.742 -8.453 3.512 1 96.25 83 GLY B N 1
ATOM 1991 C CA . GLY B 1 83 ? 15.734 -9.5 3.307 1 96.25 83 GLY B CA 1
ATOM 1992 C C . GLY B 1 83 ? 15.234 -10.633 2.436 1 96.25 83 GLY B C 1
ATOM 1993 O O . GLY B 1 83 ? 15.852 -11.695 2.369 1 96.25 83 GLY B O 1
ATOM 1994 N N . PHE B 1 84 ? 14.156 -10.461 1.8 1 92.88 84 PHE B N 1
ATOM 1995 C CA . PHE B 1 84 ? 13.461 -11.531 1.098 1 92.88 84 PHE B CA 1
ATOM 1996 C C . PHE B 1 84 ? 14.141 -11.836 -0.233 1 92.88 84 PHE B C 1
ATOM 1998 O O . PHE B 1 84 ? 14.203 -12.992 -0.654 1 92.88 84 PHE B O 1
ATOM 2005 N N . GLY B 1 85 ? 14.633 -10.914 -0.895 1 89.12 85 GLY B N 1
ATOM 2006 C CA . GLY B 1 85 ? 15.203 -11.125 -2.217 1 89.12 85 GLY B CA 1
ATOM 2007 C C . GLY B 1 85 ? 16.453 -11.977 -2.197 1 89.12 85 GLY B C 1
ATOM 2008 O O . GLY B 1 85 ? 17.078 -12.156 -1.146 1 89.12 85 GLY B O 1
ATOM 2009 N N . PRO B 1 86 ? 16.797 -12.547 -3.391 1 86.06 86 PRO B N 1
ATOM 2010 C CA . PRO B 1 86 ? 17.953 -13.438 -3.469 1 86.06 86 PRO B CA 1
ATOM 2011 C C . PRO B 1 86 ? 19.219 -12.789 -2.924 1 86.06 86 PRO B C 1
ATOM 2013 O O . PRO B 1 86 ? 20.109 -13.492 -2.418 1 86.06 86 PRO B O 1
ATOM 2016 N N . ASN B 1 87 ? 19.312 -11.484 -3.07 1 90 87 ASN B N 1
ATOM 2017 C CA . ASN B 1 87 ? 20.469 -10.781 -2.555 1 90 87 ASN B CA 1
ATOM 2018 C C . ASN B 1 87 ? 20.141 -9.992 -1.293 1 90 87 ASN B C 1
ATOM 2020 O O . ASN B 1 87 ? 20.812 -9.008 -0.969 1 90 87 ASN B O 1
ATOM 2024 N N . GLY B 1 88 ? 19.016 -10.344 -0.729 1 91.94 88 GLY B N 1
ATOM 2025 C CA . GLY B 1 88 ? 18.641 -9.703 0.523 1 91.94 88 GLY B CA 1
ATOM 2026 C C . GLY B 1 88 ? 17.844 -8.43 0.329 1 91.94 88 GLY B C 1
ATOM 2027 O O . GLY B 1 88 ? 17.719 -7.617 1.25 1 91.94 88 GLY B O 1
ATOM 2028 N N . GLU B 1 89 ? 17.312 -8.227 -0.795 1 95.06 89 GLU B N 1
ATOM 2029 C CA . GLU B 1 89 ? 16.516 -7.023 -1.06 1 95.06 89 GLU B CA 1
ATOM 2030 C C . GLU B 1 89 ? 15.25 -7 -0.21 1 95.06 89 GLU B C 1
ATOM 2032 O O . GLU B 1 89 ? 14.688 -8.055 0.112 1 95.06 89 GLU B O 1
ATOM 2037 N N . ASN B 1 90 ? 14.844 -5.812 0.11 1 97.69 90 ASN B N 1
ATOM 2038 C CA . ASN B 1 90 ? 13.562 -5.59 0.774 1 97.69 90 ASN B CA 1
ATOM 2039 C C . ASN B 1 90 ? 12.422 -5.473 -0.231 1 97.69 90 ASN B C 1
ATOM 2041 O O . ASN B 1 90 ? 12.586 -4.863 -1.29 1 97.69 90 ASN B O 1
ATOM 2045 N N . TRP B 1 91 ? 11.328 -6.086 0.16 1 98.06 91 TRP B N 1
ATOM 2046 C CA . TRP B 1 91 ? 10.133 -6.043 -0.679 1 98.06 91 TRP B CA 1
ATOM 2047 C C . TRP B 1 91 ? 8.938 -5.516 0.106 1 98.06 91 TRP B C 1
ATOM 2049 O O . TRP B 1 91 ? 8.82 -5.758 1.31 1 98.06 91 TRP B O 1
ATOM 2059 N N . LEU B 1 92 ? 8.125 -4.758 -0.515 1 98.88 92 LEU B N 1
ATOM 2060 C CA . LEU B 1 92 ? 6.773 -4.465 -0.063 1 98.88 92 LEU B CA 1
ATOM 2061 C C . LEU B 1 92 ? 5.742 -4.945 -1.083 1 98.88 92 LEU B C 1
ATOM 2063 O O . LEU B 1 92 ? 5.695 -4.438 -2.207 1 98.88 92 LEU B O 1
ATOM 2067 N N . GLY B 1 93 ? 4.977 -5.906 -0.636 1 98.75 93 GLY B N 1
ATOM 2068 C CA . GLY B 1 93 ? 4.008 -6.512 -1.535 1 98.75 93 GLY B CA 1
ATOM 2069 C C . GLY B 1 93 ? 2.586 -6.055 -1.275 1 98.75 93 GLY B C 1
ATOM 2070 O O . GLY B 1 93 ? 2.182 -5.891 -0.122 1 98.75 93 GLY B O 1
ATOM 2071 N N . PHE B 1 94 ? 1.891 -5.805 -2.32 1 98.94 94 PHE B N 1
ATOM 2072 C CA . PHE B 1 94 ? 0.444 -5.629 -2.283 1 98.94 94 PHE B CA 1
ATOM 2073 C C . PHE B 1 94 ? -0.27 -6.926 -2.643 1 98.94 94 PHE B C 1
ATOM 2075 O O . PHE B 1 94 ? -0.027 -7.496 -3.707 1 98.94 94 PHE B O 1
ATOM 2082 N N . ILE B 1 95 ? -1.125 -7.406 -1.794 1 98.94 95 ILE B N 1
ATOM 2083 C CA . ILE B 1 95 ? -1.806 -8.688 -1.95 1 98.94 95 ILE B CA 1
ATOM 2084 C C . ILE B 1 95 ? -3.264 -8.453 -2.338 1 98.94 95 ILE B C 1
ATOM 2086 O O . ILE B 1 95 ? -4.004 -7.785 -1.614 1 98.94 95 ILE B O 1
ATOM 2090 N N . PHE B 1 96 ? -3.674 -9.055 -3.438 1 98.88 96 PHE B N 1
ATOM 2091 C CA . PHE B 1 96 ? -5.008 -8.805 -3.967 1 98.88 96 PHE B CA 1
ATOM 2092 C C . PHE B 1 96 ? -5.766 -10.117 -4.164 1 98.88 96 PHE B C 1
ATOM 2094 O O . PHE B 1 96 ? -5.156 -11.164 -4.379 1 98.88 96 PHE B O 1
ATOM 2101 N N . ARG B 1 97 ? -7.031 -9.977 -4.082 1 98.69 97 ARG B N 1
ATOM 2102 C CA . ARG B 1 97 ? -7.961 -10.977 -4.598 1 98.69 97 ARG B CA 1
ATOM 2103 C C . ARG B 1 97 ? -8.75 -10.438 -5.785 1 98.69 97 ARG B C 1
ATOM 2105 O O . ARG B 1 97 ? -9.211 -9.289 -5.758 1 98.69 97 ARG B O 1
ATOM 2112 N N . VAL B 1 98 ? -8.875 -11.211 -6.816 1 98.69 98 VAL B N 1
ATOM 2113 C CA . VAL B 1 98 ? -9.719 -10.891 -7.965 1 98.69 98 VAL B CA 1
ATOM 2114 C C . VAL B 1 98 ? -10.898 -11.859 -8.031 1 98.69 98 VAL B C 1
ATOM 2116 O O . VAL B 1 98 ? -10.711 -13.055 -8.281 1 98.69 98 VAL B O 1
ATOM 2119 N N . GLU B 1 99 ? -11.992 -11.32 -7.902 1 97.56 99 GLU B N 1
ATOM 2120 C CA . GLU B 1 99 ? -13.164 -12.18 -7.73 1 97.56 99 GLU B CA 1
ATOM 2121 C C . GLU B 1 99 ? -13.938 -12.32 -9.039 1 97.56 99 GLU B C 1
ATOM 2123 O O . GLU B 1 99 ? -14.875 -13.125 -9.125 1 97.56 99 GLU B O 1
ATOM 2128 N N . ALA B 1 100 ? -13.656 -11.547 -9.992 1 98.06 100 ALA B N 1
ATOM 2129 C CA . ALA B 1 100 ? -14.234 -11.617 -11.336 1 98.06 100 ALA B CA 1
ATOM 2130 C C . ALA B 1 100 ? -13.219 -11.18 -12.391 1 98.06 100 ALA B C 1
ATOM 2132 O O . ALA B 1 100 ? -12.422 -10.273 -12.148 1 98.06 100 ALA B O 1
ATOM 2133 N N . PHE B 1 101 ? -13.305 -11.875 -13.492 1 98.56 101 PHE B N 1
ATOM 2134 C CA . PHE B 1 101 ? -12.43 -11.555 -14.609 1 98.56 101 PHE B CA 1
ATOM 2135 C C . PHE B 1 101 ? -13.078 -11.922 -15.938 1 98.56 101 PHE B C 1
ATOM 2137 O O . PHE B 1 101 ? -14.047 -12.688 -15.969 1 98.56 101 PHE B O 1
ATOM 2144 N N . SER B 1 102 ? -12.508 -11.367 -16.969 1 98.44 102 SER B N 1
ATOM 2145 C CA . SER B 1 102 ? -12.898 -11.758 -18.312 1 98.44 102 SER B CA 1
ATOM 2146 C C . SER B 1 102 ? -11.719 -12.352 -19.078 1 98.44 102 SER B C 1
ATOM 2148 O O . SER B 1 102 ? -10.562 -12.07 -18.766 1 98.44 102 SER B O 1
ATOM 2150 N N . GLY B 1 103 ? -12.094 -13.172 -20.062 1 98.06 103 GLY B N 1
ATOM 2151 C CA . GLY B 1 103 ? -11.07 -13.867 -20.828 1 98.06 103 GLY B CA 1
ATOM 2152 C C . GLY B 1 103 ? -10.875 -15.312 -20.391 1 98.06 103 GLY B C 1
ATOM 2153 O O . GLY B 1 103 ? -11.594 -15.797 -19.516 1 98.06 103 GLY B O 1
ATOM 2154 N N . ILE B 1 104 ? -9.984 -16 -21.125 1 97.75 104 ILE B N 1
ATOM 2155 C CA . ILE B 1 104 ? -9.641 -17.375 -20.812 1 97.75 104 ILE B CA 1
ATOM 2156 C C . ILE B 1 104 ? -8.188 -17.453 -20.328 1 97.75 104 ILE B C 1
ATOM 2158 O O . ILE B 1 104 ? -7.266 -17.094 -21.078 1 97.75 104 ILE B O 1
ATOM 2162 N N . PRO B 1 105 ? -7.996 -17.891 -19.109 1 98.38 105 PRO B N 1
ATOM 2163 C CA . PRO B 1 105 ? -6.621 -17.953 -18.609 1 98.38 105 PRO B CA 1
ATOM 2164 C C . PRO B 1 105 ? -5.727 -18.859 -19.469 1 98.38 105 PRO B C 1
ATOM 2166 O O . PRO B 1 105 ? -6.18 -19.891 -19.953 1 98.38 105 PRO B O 1
ATOM 2169 N N . TYR B 1 106 ? -4.473 -18.406 -19.578 1 98.44 106 TYR B N 1
ATOM 2170 C CA . TYR B 1 106 ? -3.477 -19.281 -20.203 1 98.44 106 TYR B CA 1
ATOM 2171 C C . TYR B 1 106 ? -3.334 -20.578 -19.406 1 98.44 106 TYR B C 1
ATOM 2173 O O . TYR B 1 106 ? -3.742 -20.656 -18.25 1 98.44 106 TYR B O 1
ATOM 2181 N N . ASN B 1 107 ? -2.723 -21.547 -20.094 1 98.06 107 ASN B N 1
ATOM 2182 C CA . ASN B 1 107 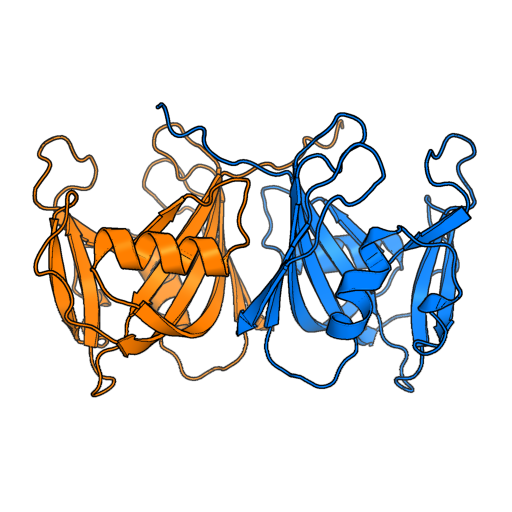? -2.414 -22.797 -19.406 1 98.06 107 ASN B CA 1
ATOM 2183 C C . ASN B 1 107 ? -1.024 -22.75 -18.781 1 98.06 107 ASN B C 1
ATOM 2185 O O . ASN B 1 107 ? -0.708 -23.578 -17.922 1 98.06 107 ASN B O 1
ATOM 2189 N N . SER B 1 108 ? -0.214 -21.859 -19.281 1 97.88 108 SER B N 1
ATOM 2190 C CA . SER B 1 108 ? 1.145 -21.703 -18.781 1 97.88 108 SER B CA 1
ATOM 2191 C C . SER B 1 108 ? 1.714 -20.328 -19.125 1 97.88 108 SER B C 1
ATOM 2193 O O . SER B 1 108 ? 1.136 -19.594 -19.938 1 97.88 108 SER B O 1
ATOM 2195 N N . ASN B 1 109 ? 2.795 -19.969 -18.438 1 96.44 109 ASN B N 1
ATOM 2196 C CA . ASN B 1 109 ? 3.588 -18.797 -18.781 1 96.44 109 ASN B CA 1
ATOM 2197 C C . ASN B 1 109 ? 5.082 -19.062 -18.656 1 96.44 109 ASN B C 1
ATOM 2199 O O . ASN B 1 109 ? 5.5 -20.234 -18.625 1 96.44 109 ASN B O 1
ATOM 2203 N N . GLU B 1 110 ? 5.91 -18.031 -18.75 1 91.69 110 GLU B N 1
ATOM 2204 C CA . GLU B 1 110 ? 7.359 -18.203 -18.781 1 91.69 110 GLU B CA 1
ATOM 2205 C C . GLU B 1 110 ? 7.867 -18.875 -17.5 1 91.69 110 GLU B C 1
ATOM 2207 O O . GLU B 1 110 ? 8.922 -19.5 -17.5 1 91.69 110 GLU B O 1
ATOM 2212 N N . GLU B 1 111 ? 7.055 -18.781 -16.484 1 92.56 111 GLU B N 1
ATOM 2213 C CA . GLU B 1 111 ? 7.504 -19.281 -15.195 1 92.56 111 GLU B CA 1
ATOM 2214 C C . GLU B 1 111 ? 7.047 -20.719 -14.969 1 92.56 111 GLU B C 1
AT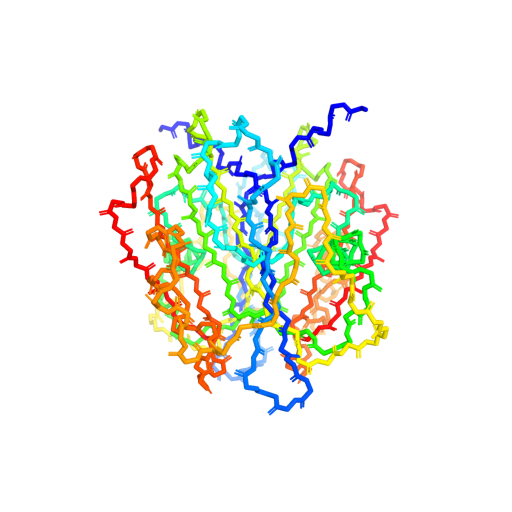OM 2216 O O . GLU B 1 111 ? 7.625 -21.453 -14.156 1 92.56 111 GLU B O 1
ATOM 2221 N N . GLY B 1 112 ? 5.98 -21.141 -15.602 1 96.5 112 GLY B N 1
ATOM 2222 C CA . GLY B 1 112 ? 5.48 -22.484 -15.398 1 96.5 112 GLY B CA 1
ATOM 2223 C C . GLY B 1 112 ? 4.027 -22.656 -15.797 1 96.5 112 GLY B C 1
ATOM 2224 O O . GLY B 1 112 ? 3.48 -21.828 -16.531 1 96.5 112 GLY B O 1
ATOM 2225 N N . ASP B 1 113 ? 3.48 -23.797 -15.312 1 97.88 113 ASP B N 1
ATOM 2226 C CA . ASP B 1 113 ? 2.088 -24.125 -15.617 1 97.88 113 ASP B CA 1
ATOM 2227 C C . ASP B 1 113 ? 1.136 -23.312 -14.734 1 97.88 113 ASP B C 1
ATOM 2229 O O . ASP B 1 113 ? 1.396 -23.125 -13.547 1 97.88 113 ASP B O 1
ATOM 2233 N N . LEU B 1 114 ? 0.048 -22.859 -15.336 1 98.56 114 LEU B N 1
ATOM 2234 C CA . LEU B 1 114 ? -1.031 -22.234 -14.586 1 98.56 114 LEU B CA 1
ATOM 2235 C C . LEU B 1 114 ? -2.113 -23.25 -14.234 1 98.56 114 LEU B C 1
ATOM 2237 O O . LEU B 1 114 ? -2.623 -23.953 -15.109 1 98.56 114 LEU B O 1
ATOM 2241 N N . LEU B 1 115 ? -2.461 -23.25 -12.906 1 98.06 115 LEU B N 1
ATOM 2242 C CA . LEU B 1 115 ? -3.389 -24.281 -12.43 1 98.06 115 LEU B CA 1
ATOM 2243 C C . LEU B 1 115 ? -4.426 -23.672 -11.492 1 98.06 115 LEU B C 1
ATOM 2245 O O . LEU B 1 115 ? -4.094 -22.828 -10.656 1 98.06 115 LEU B O 1
ATOM 2249 N N . TRP B 1 116 ? -5.645 -24.125 -11.703 1 98.56 116 TRP B N 1
ATOM 2250 C CA . TRP B 1 116 ? -6.664 -23.859 -10.695 1 98.56 116 TRP B CA 1
ATOM 2251 C C . TRP B 1 116 ? -6.535 -24.844 -9.531 1 98.56 116 TRP B C 1
ATOM 2253 O O . TRP B 1 116 ? -6.57 -26.062 -9.727 1 98.56 116 TRP B O 1
ATOM 2263 N N . VAL B 1 117 ? -6.395 -24.297 -8.359 1 98.31 117 VAL B N 1
ATOM 2264 C CA . VAL B 1 117 ? -6.219 -25.125 -7.168 1 98.31 117 VAL B CA 1
ATOM 2265 C C . VAL B 1 117 ? -7.316 -24.828 -6.152 1 98.31 117 VAL B C 1
ATOM 2267 O O . VAL B 1 117 ? -7.668 -23.656 -5.949 1 98.31 117 VAL B O 1
ATOM 2270 N N . ASP B 1 118 ? -7.824 -25.891 -5.504 1 98.56 118 ASP B N 1
ATOM 2271 C CA . ASP B 1 118 ? -8.797 -25.672 -4.438 1 98.56 118 ASP B CA 1
ATOM 2272 C C . ASP B 1 118 ? -8.203 -24.828 -3.311 1 98.56 118 ASP B C 1
ATOM 2274 O O . ASP B 1 118 ? -7.133 -25.156 -2.793 1 98.56 118 ASP B O 1
ATOM 2278 N N . ILE B 1 119 ? -8.922 -23.828 -2.906 1 98.12 119 ILE B N 1
ATOM 2279 C CA . ILE B 1 119 ? -8.453 -22.906 -1.88 1 98.12 119 ILE B CA 1
ATOM 2280 C C . ILE B 1 119 ? -8.219 -23.656 -0.574 1 98.12 119 ILE B C 1
ATOM 2282 O O . ILE B 1 119 ? -7.254 -23.391 0.143 1 98.12 119 ILE B O 1
ATOM 2286 N N . ASP B 1 120 ? -9.023 -24.609 -0.294 1 96.75 120 ASP B N 1
ATOM 2287 C CA . ASP B 1 120 ? -8.945 -25.344 0.962 1 96.75 120 ASP B CA 1
ATOM 2288 C C . ASP B 1 120 ? -7.754 -26.297 0.964 1 96.75 120 ASP B C 1
ATOM 2290 O O . ASP B 1 120 ? -7.445 -26.922 1.988 1 96.75 120 ASP B O 1
ATOM 2294 N N . ARG B 1 121 ? -7.008 -26.422 -0.119 1 96.19 121 ARG B N 1
ATOM 2295 C CA . ARG B 1 121 ? -5.879 -27.344 -0.213 1 96.19 121 ARG B CA 1
ATOM 2296 C C . ARG B 1 121 ? -4.562 -26.578 -0.362 1 96.19 121 ARG B C 1
ATOM 2298 O O . ARG B 1 121 ? -3.514 -27.188 -0.579 1 96.19 121 ARG B O 1
ATOM 2305 N N . LEU B 1 122 ? -4.617 -25.344 -0.296 1 96.44 122 LEU B N 1
ATOM 2306 C CA . LEU B 1 122 ? -3.428 -24.531 -0.513 1 96.44 122 LEU B CA 1
ATOM 2307 C C . LEU B 1 122 ? -2.32 -24.906 0.466 1 96.44 122 LEU B C 1
ATOM 2309 O O . LEU B 1 122 ? -1.143 -24.906 0.102 1 96.44 122 LEU B O 1
ATOM 2313 N N . GLN B 1 123 ? -2.684 -25.219 1.656 1 92.5 123 GLN B N 1
ATOM 2314 C CA . GLN B 1 123 ? -1.706 -25.5 2.699 1 92.5 123 GLN B CA 1
ATOM 2315 C C . GLN B 1 123 ? -0.966 -26.812 2.412 1 92.5 123 GLN B C 1
ATOM 2317 O O . GLN B 1 123 ? 0.074 -27.078 3.014 1 92.5 123 GLN B O 1
ATOM 2322 N N . ASP B 1 124 ? -1.436 -27.594 1.506 1 94.75 124 ASP B N 1
ATOM 2323 C CA . ASP B 1 124 ? -0.836 -28.891 1.163 1 94.75 124 ASP B CA 1
ATOM 2324 C C . ASP B 1 124 ? 0.206 -28.734 0.058 1 94.75 124 ASP B C 1
ATOM 2326 O O . ASP B 1 124 ? 0.947 -29.672 -0.242 1 94.75 124 ASP B O 1
ATOM 2330 N N . LEU B 1 125 ? 0.27 -27.578 -0.549 1 96 125 LEU B N 1
ATOM 2331 C CA . LEU B 1 125 ? 1.136 -27.375 -1.704 1 96 125 LEU B CA 1
ATOM 2332 C C . LEU B 1 125 ? 2.521 -26.906 -1.267 1 96 125 LEU B C 1
ATOM 2334 O O . LEU B 1 125 ? 2.664 -26.266 -0.225 1 96 125 LEU B O 1
ATOM 2338 N N . PRO B 1 126 ? 3.506 -27.312 -2.043 1 95 126 PRO B N 1
ATOM 2339 C CA . PRO B 1 126 ? 4.82 -26.719 -1.798 1 95 126 PRO B CA 1
ATOM 2340 C C . PRO B 1 126 ? 4.871 -25.234 -2.148 1 95 126 PRO B C 1
ATOM 2342 O O . PRO B 1 126 ? 4.934 -24.875 -3.326 1 95 126 PRO B O 1
ATOM 2345 N N . MET B 1 127 ? 4.793 -24.375 -1.203 1 94.12 127 MET B N 1
ATOM 2346 C CA . MET B 1 127 ? 4.855 -22.922 -1.346 1 94.12 127 MET B CA 1
ATOM 2347 C C . MET B 1 127 ? 5.977 -22.344 -0.497 1 94.12 127 MET B C 1
ATOM 2349 O O . MET B 1 127 ? 6.742 -23.078 0.123 1 94.12 127 MET B O 1
ATOM 2353 N N . TRP B 1 128 ? 6.156 -21.031 -0.658 1 92.06 128 TRP B N 1
ATOM 2354 C CA . TRP B 1 128 ? 7.074 -20.391 0.276 1 92.06 128 TRP B CA 1
ATOM 2355 C C . TRP B 1 128 ? 6.602 -20.562 1.715 1 92.06 128 TRP B C 1
ATOM 2357 O O . TRP B 1 128 ? 5.406 -20.469 1.999 1 92.06 128 TRP B O 1
ATOM 2367 N N . GLU B 1 129 ? 7.531 -20.828 2.516 1 92.31 129 GLU B N 1
ATOM 2368 C CA . GLU B 1 129 ? 7.18 -21.016 3.918 1 92.31 129 GLU B CA 1
ATOM 2369 C C . GLU B 1 129 ? 6.352 -19.859 4.453 1 92.31 129 GLU B C 1
ATOM 2371 O O . GLU B 1 129 ? 5.41 -20.062 5.219 1 92.31 129 GLU B O 1
ATOM 2376 N N . GLY B 1 130 ? 6.703 -18.672 4.113 1 95.31 130 GLY B N 1
ATOM 2377 C CA . GLY B 1 130 ? 6.023 -17.484 4.594 1 95.31 130 GLY B CA 1
ATOM 2378 C C . GLY B 1 130 ? 4.582 -17.391 4.137 1 95.31 130 GLY B C 1
ATOM 2379 O O . GLY B 1 130 ? 3.756 -16.75 4.789 1 95.31 130 GLY B O 1
ATOM 2380 N N . ASP B 1 131 ? 4.23 -18 3.006 1 96 131 ASP B N 1
ATOM 2381 C CA . ASP B 1 131 ? 2.889 -17.906 2.438 1 96 131 ASP B CA 1
ATOM 2382 C C . ASP B 1 131 ? 1.839 -18.438 3.406 1 96 131 ASP B C 1
ATOM 2384 O O . ASP B 1 131 ? 0.725 -17.922 3.477 1 96 131 ASP B O 1
ATOM 2388 N N . ARG B 1 132 ? 2.229 -19.391 4.168 1 93.62 132 ARG B N 1
ATOM 2389 C CA . ARG B 1 132 ? 1.291 -20.062 5.062 1 93.62 132 ARG B CA 1
AT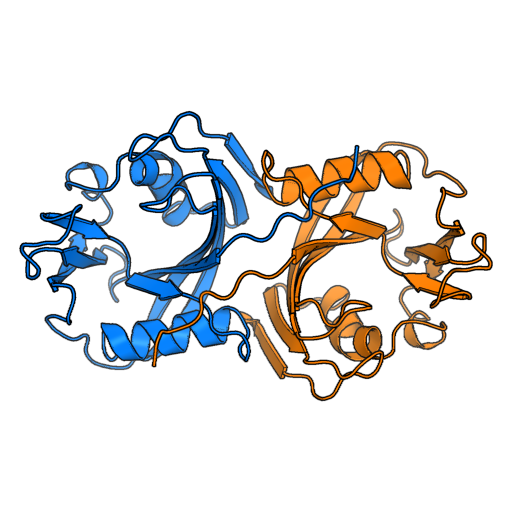OM 2390 C C . ARG B 1 132 ? 0.779 -19.109 6.133 1 93.62 132 ARG B C 1
ATOM 2392 O O . ARG B 1 132 ? -0.302 -19.312 6.691 1 93.62 132 ARG B O 1
ATOM 2399 N N . TYR B 1 133 ? 1.554 -18.125 6.43 1 97 133 TYR B N 1
ATOM 2400 C CA . TYR B 1 133 ? 1.193 -17.203 7.5 1 97 133 TYR B CA 1
ATOM 2401 C C . TYR B 1 133 ? 0.109 -16.234 7.043 1 97 133 TYR B C 1
ATOM 2403 O O . TYR B 1 133 ? -0.76 -15.859 7.828 1 97 133 TYR B O 1
ATOM 2411 N N . PHE B 1 134 ? 0.146 -15.859 5.789 1 98.25 134 PHE B N 1
ATOM 2412 C CA . PHE B 1 134 ? -0.771 -14.789 5.426 1 98.25 134 PHE B CA 1
ATOM 2413 C C . PHE B 1 134 ? -1.894 -15.312 4.539 1 98.25 134 PHE B C 1
ATOM 2415 O O . PHE B 1 134 ? -2.908 -14.641 4.348 1 98.25 134 PHE B O 1
ATOM 2422 N N . LEU B 1 135 ? -1.819 -16.484 3.939 1 98.12 135 LEU B N 1
ATOM 2423 C CA . LEU B 1 135 ? -2.834 -17 3.025 1 98.12 135 LEU B CA 1
ATOM 2424 C C . LEU B 1 135 ? -4.191 -17.094 3.713 1 98.12 135 LEU B C 1
ATOM 2426 O O . LEU B 1 135 ? -5.219 -16.766 3.113 1 98.12 135 LEU B O 1
ATOM 2430 N N . PRO B 1 136 ? -4.215 -17.562 4.988 1 97.69 136 PRO B N 1
ATOM 2431 C CA . PRO B 1 136 ? -5.52 -17.578 5.652 1 97.69 136 PRO B CA 1
ATOM 2432 C C . PRO B 1 136 ? -6.184 -16.203 5.688 1 97.69 136 PRO B C 1
ATOM 2434 O O . PRO B 1 136 ? -7.41 -16.109 5.637 1 97.69 136 PRO B O 1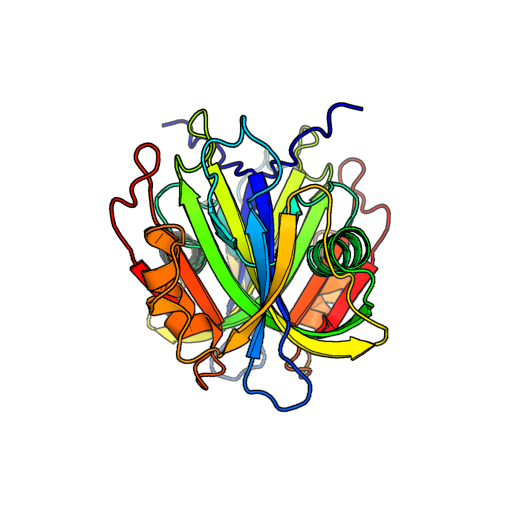
ATOM 2437 N N . LEU B 1 137 ? -5.414 -15.141 5.738 1 98.56 137 LEU B N 1
ATOM 2438 C CA . LEU B 1 137 ? -5.957 -13.789 5.777 1 98.56 137 LEU B CA 1
ATOM 2439 C C . LEU B 1 137 ? -6.453 -13.359 4.398 1 98.56 137 LEU B C 1
ATOM 2441 O O . LEU B 1 137 ? -7.379 -12.555 4.285 1 98.56 137 LEU B O 1
ATOM 2445 N N . VAL B 1 138 ? -5.883 -13.883 3.375 1 98.62 138 VAL B N 1
ATOM 2446 C CA . VAL B 1 138 ? -6.246 -13.555 2 1 98.62 138 VAL B CA 1
ATOM 2447 C C . VAL B 1 138 ? -7.641 -14.102 1.691 1 98.62 138 VAL B C 1
ATOM 2449 O O . VAL B 1 138 ? -8.422 -13.469 0.977 1 98.62 138 VAL B O 1
ATOM 2452 N N . PHE B 1 139 ? -7.973 -15.219 2.248 1 98.12 139 PHE B N 1
ATOM 2453 C CA . PHE B 1 139 ? -9.156 -15.938 1.777 1 98.12 139 PHE B CA 1
ATOM 2454 C C . PHE B 1 139 ? -10.242 -15.945 2.844 1 98.12 139 PHE B C 1
ATOM 2456 O O . PHE B 1 139 ? -11.305 -16.547 2.648 1 98.12 139 PHE B O 1
ATOM 2463 N N . ASP B 1 140 ? -9.969 -15.305 3.971 1 97.5 140 ASP B N 1
ATOM 2464 C CA . ASP B 1 140 ? -11.016 -15.281 4.988 1 97.5 140 ASP B CA 1
ATOM 2465 C C . ASP B 1 140 ? -12.094 -14.258 4.641 1 97.5 140 ASP B C 1
ATOM 2467 O O . ASP B 1 140 ? -12.023 -13.602 3.596 1 97.5 140 ASP B O 1
ATOM 2471 N N . ASP B 1 141 ? -13.141 -14.133 5.512 1 96.44 141 ASP B N 1
ATOM 2472 C CA . ASP B 1 141 ? -14.297 -13.289 5.219 1 96.44 141 ASP B CA 1
ATOM 2473 C C . ASP B 1 141 ? -14.211 -11.969 5.973 1 96.44 141 ASP B C 1
ATOM 2475 O O . ASP B 1 141 ? -15.156 -11.172 5.945 1 96.44 141 ASP B O 1
ATOM 2479 N N . ASP B 1 142 ? -13.109 -11.758 6.668 1 97.62 142 ASP B N 1
ATOM 2480 C CA . ASP B 1 142 ? -12.914 -10.477 7.344 1 97.62 142 ASP B CA 1
ATOM 2481 C C . ASP B 1 142 ? -12.609 -9.367 6.34 1 97.62 142 ASP B C 1
ATOM 2483 O O . ASP B 1 142 ? -11.602 -9.43 5.629 1 97.62 142 ASP B O 1
ATOM 2487 N N . PRO B 1 143 ? -13.469 -8.375 6.223 1 95.81 143 PRO B N 1
ATOM 2488 C CA . PRO B 1 143 ? -13.281 -7.355 5.191 1 95.81 143 PRO B CA 1
ATOM 2489 C C . PRO B 1 143 ? -12.141 -6.395 5.516 1 95.81 143 PRO B C 1
ATOM 2491 O O . PRO B 1 143 ? -11.734 -5.605 4.66 1 95.81 143 PRO B O 1
ATOM 2494 N N . ARG B 1 144 ? -11.625 -6.406 6.738 1 97.88 144 ARG B N 1
ATOM 2495 C CA . ARG B 1 144 ? -10.523 -5.523 7.109 1 97.88 144 ARG B CA 1
ATOM 2496 C C . ARG B 1 144 ? -9.25 -5.895 6.363 1 97.88 144 ARG B C 1
ATOM 2498 O O . ARG B 1 144 ? -8.945 -7.078 6.199 1 97.88 144 ARG B O 1
ATOM 2505 N N . THR B 1 145 ? -8.516 -4.875 5.922 1 98.56 145 THR B N 1
ATOM 2506 C CA . THR B 1 145 ? -7.227 -5.078 5.273 1 98.56 145 THR B CA 1
ATOM 2507 C C . THR B 1 145 ? -6.156 -5.43 6.301 1 98.56 145 THR B C 1
ATOM 2509 O O . THR B 1 145 ? -6.125 -4.863 7.395 1 98.56 145 THR B O 1
ATOM 2512 N N . PHE B 1 146 ? -5.277 -6.367 5.949 1 98.88 146 PHE B N 1
ATOM 2513 C CA . PHE B 1 146 ? -4.168 -6.664 6.848 1 98.88 146 PHE B CA 1
ATOM 2514 C C . PHE B 1 146 ? -2.877 -6.023 6.348 1 98.88 146 PHE B C 1
ATOM 2516 O O . PHE B 1 146 ? -2.662 -5.91 5.141 1 98.88 146 PHE B O 1
ATOM 2523 N N . HIS B 1 147 ? -2.061 -5.594 7.207 1 98.94 147 HIS B N 1
ATOM 2524 C CA . HIS B 1 147 ? -0.716 -5.094 6.945 1 98.94 147 HIS B CA 1
ATOM 2525 C C . HIS B 1 147 ? 0.317 -5.824 7.797 1 98.94 147 HIS B C 1
ATOM 2527 O O . HIS B 1 147 ? 0.282 -5.742 9.031 1 98.94 147 HIS B O 1
ATOM 2533 N N . GLY B 1 148 ? 1.25 -6.504 7.105 1 98.94 148 GLY B N 1
ATOM 2534 C CA . GLY B 1 148 ? 2.115 -7.414 7.84 1 98.94 148 GLY B CA 1
ATOM 2535 C C . GLY B 1 148 ? 3.588 -7.07 7.711 1 98.94 148 GLY B C 1
ATOM 2536 O O . GLY B 1 148 ? 3.977 -6.305 6.824 1 98.94 148 GLY B O 1
ATOM 2537 N N . TYR B 1 149 ? 4.297 -7.555 8.617 1 98.94 149 TYR B N 1
ATOM 2538 C CA . TYR B 1 149 ? 5.758 -7.531 8.641 1 98.94 149 TYR B CA 1
ATOM 2539 C C . TYR B 1 149 ? 6.32 -8.93 8.836 1 98.94 149 TYR B C 1
ATOM 2541 O O . TYR B 1 149 ? 5.945 -9.641 9.773 1 98.94 149 TYR B O 1
ATOM 2549 N N . MET B 1 150 ? 7.141 -9.328 7.832 1 98.81 150 MET B N 1
ATOM 2550 C CA . MET B 1 150 ? 7.75 -10.656 7.84 1 98.81 150 MET B CA 1
ATOM 2551 C C . MET B 1 150 ? 9.211 -10.586 7.402 1 98.81 150 MET B C 1
ATOM 2553 O O . MET B 1 150 ? 9.516 -10.742 6.219 1 98.81 150 MET B O 1
ATOM 2557 N N . PRO B 1 151 ? 10.133 -10.398 8.312 1 98.5 151 PRO B N 1
ATOM 2558 C CA . PRO B 1 151 ? 11.555 -10.406 7.953 1 98.5 151 PRO B CA 1
ATOM 2559 C C . PRO B 1 151 ? 12.062 -11.797 7.57 1 98.5 151 PRO B C 1
ATOM 2561 O O . PRO B 1 151 ? 11.539 -12.797 8.062 1 98.5 151 PRO B O 1
ATOM 2564 N N . TYR B 1 152 ? 13.047 -11.781 6.695 1 97.19 152 TYR B N 1
ATOM 2565 C CA . TYR B 1 152 ? 13.609 -13.023 6.195 1 97.19 152 TYR B CA 1
ATOM 2566 C C . TYR B 1 152 ? 15.109 -13.094 6.453 1 97.19 152 TYR B C 1
ATOM 2568 O O . TYR B 1 152 ? 15.781 -12.055 6.523 1 97.19 152 TYR B O 1
ATOM 2576 N N . ASN B 1 153 ? 15.594 -14.211 6.598 1 93.31 153 ASN B N 1
ATOM 2577 C CA . ASN B 1 153 ? 16.984 -14.617 6.418 1 93.31 153 ASN B CA 1
ATOM 2578 C C . ASN B 1 153 ? 17.125 -15.68 5.328 1 93.31 153 ASN B C 1
ATOM 2580 O O . ASN B 1 153 ? 16.781 -16.844 5.543 1 93.31 153 ASN B O 1
ATOM 2584 N N . GLY B 1 154 ? 17.547 -15.18 4.195 1 85.12 154 GLY B N 1
ATOM 2585 C CA . GLY B 1 154 ? 17.469 -16.047 3.035 1 85.12 154 GLY B CA 1
ATOM 2586 C C . GLY B 1 154 ? 16.047 -16.438 2.686 1 85.12 154 GLY B C 1
ATOM 2587 O O . GLY B 1 154 ? 15.18 -15.578 2.539 1 85.12 154 GLY B O 1
ATOM 2588 N N . SER B 1 155 ? 15.812 -17.734 2.625 1 84.44 155 SER B N 1
ATOM 2589 C CA . SER B 1 155 ? 14.484 -18.188 2.217 1 84.44 155 SER B CA 1
ATOM 2590 C C . SER B 1 155 ? 13.609 -18.5 3.428 1 84.44 155 SER B C 1
ATOM 2592 O O . SER B 1 155 ? 12.469 -18.938 3.279 1 84.44 155 SER B O 1
ATOM 2594 N N . ARG B 1 156 ? 14.055 -18.125 4.574 1 92.12 156 ARG B N 1
ATOM 2595 C CA . ARG B 1 156 ? 13.336 -18.5 5.789 1 92.12 156 ARG B CA 1
ATOM 2596 C C . ARG B 1 156 ? 12.727 -17.266 6.461 1 92.12 156 ARG B C 1
ATOM 2598 O O . ARG B 1 156 ? 13.438 -16.312 6.785 1 92.12 156 ARG B O 1
ATOM 2605 N N . PRO B 1 157 ? 11.406 -17.312 6.691 1 97.06 157 PRO B N 1
ATOM 2606 C CA . PRO B 1 157 ? 10.828 -16.234 7.508 1 97.06 157 PRO B CA 1
ATOM 2607 C C . PRO B 1 157 ? 11.273 -16.312 8.969 1 97.06 157 PRO B C 1
ATOM 2609 O O . PRO B 1 157 ? 11.359 -17.391 9.539 1 97.06 157 PRO B O 1
ATOM 2612 N N . LEU B 1 158 ? 11.547 -15.211 9.531 1 97.88 158 LEU B N 1
ATOM 2613 C CA . LEU B 1 158 ? 12.062 -15.148 10.891 1 97.88 158 LEU B CA 1
ATOM 2614 C C . LEU B 1 158 ? 10.938 -14.914 11.891 1 97.88 158 LEU B C 1
ATOM 2616 O O . LEU B 1 158 ? 11 -15.398 13.023 1 97.88 158 LEU B O 1
ATOM 2620 N N . SER B 1 159 ? 9.992 -14.164 11.562 1 98.31 159 SER B N 1
ATOM 2621 C CA . SER B 1 159 ? 8.836 -13.844 12.391 1 98.31 159 SER B CA 1
ATOM 2622 C C . SER B 1 159 ? 7.676 -13.328 11.539 1 98.31 159 SER B C 1
ATOM 2624 O O . SER B 1 159 ? 7.84 -13.078 10.344 1 98.31 159 SER B O 1
ATOM 2626 N N . TRP B 1 160 ? 6.52 -13.289 12.102 1 98.5 160 TRP B N 1
ATOM 2627 C CA . TRP B 1 160 ? 5.312 -12.797 11.445 1 98.5 160 TRP B CA 1
ATOM 2628 C C . TRP B 1 160 ? 4.457 -11.984 12.406 1 98.5 160 TRP B C 1
ATOM 2630 O O . TRP B 1 160 ? 4.16 -12.438 13.516 1 98.5 160 TRP B O 1
ATOM 2640 N N . SER B 1 161 ? 4.148 -10.789 12.094 1 98.75 161 SER B N 1
ATOM 2641 C CA . SER B 1 161 ? 3.193 -9.938 12.789 1 98.75 161 SER B CA 1
ATOM 2642 C C . SER B 1 161 ? 2.352 -9.133 11.805 1 98.75 161 SER B C 1
ATOM 2644 O O . SER B 1 161 ? 2.771 -8.898 10.672 1 98.75 161 SER B O 1
ATOM 2646 N N . TYR B 1 162 ? 1.166 -8.797 12.195 1 98.75 162 TYR B N 1
ATOM 2647 C CA . TYR B 1 162 ? 0.332 -8 11.297 1 98.75 162 TYR B CA 1
ATOM 2648 C C . TYR B 1 162 ? -0.686 -7.18 12.078 1 98.75 162 TYR B C 1
ATOM 2650 O O . TYR B 1 162 ? -0.973 -7.48 13.242 1 98.75 162 TYR B O 1
ATOM 2658 N N . SER B 1 163 ? -1.12 -6.16 11.453 1 98.5 163 SER B N 1
ATOM 2659 C CA . SER B 1 163 ? -2.25 -5.34 11.867 1 98.5 163 SER B CA 1
ATOM 2660 C C . SER B 1 163 ? -3.447 -5.535 10.945 1 98.5 163 SER B C 1
ATOM 2662 O O . SER B 1 163 ? -3.283 -5.844 9.766 1 98.5 163 SER B O 1
ATOM 2664 N N . ARG B 1 16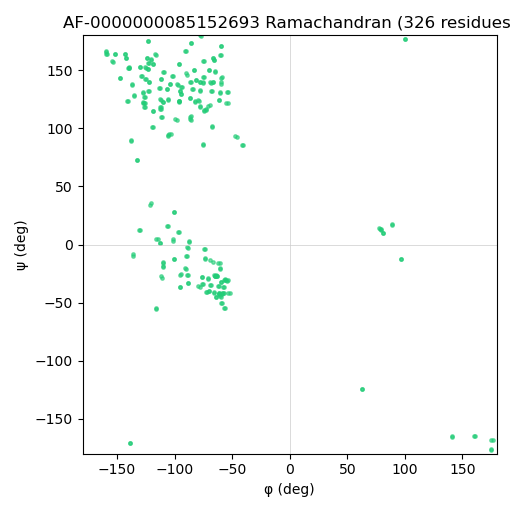4 ? -4.609 -5.406 11.531 1 98.06 164 ARG B N 1
ATOM 2665 C CA . ARG B 1 164 ? -5.836 -5.383 10.742 1 98.06 164 ARG B CA 1
ATOM 2666 C C . ARG B 1 164 ? -6.625 -4.102 10.992 1 98.06 164 ARG B C 1
ATOM 2668 O O . ARG B 1 164 ? -6.789 -3.682 12.141 1 98.06 164 ARG B O 1
ATOM 2675 N N . ILE B 1 165 ? -7 -3.557 9.938 1 97.69 165 ILE B N 1
ATOM 2676 C CA . ILE B 1 165 ? -7.77 -2.322 10.078 1 97.69 165 ILE B CA 1
ATOM 2677 C C . ILE B 1 165 ? -8.977 -2.361 9.133 1 97.69 165 ILE B C 1
ATOM 2679 O O . ILE B 1 165 ? -8.977 -3.104 8.148 1 97.69 165 ILE B O 1
#

Sequence (330 aa):
MLKIMYTPIIGSLVYIISPNGKQTLLVHRNKRESDQHLGKYNGLGGKMEASEDIVQCLRREIHEEAGIVCENVTLRGTINWTGFGPNGENWLGFIFRVEAFSGIPYNSNEEGDLLWVDIDRLQDLPMWEGDRYFLPLVFDDDPRTFHGYMPYNGSRPLSWSYSRIMLKIMYTPIIGSLVYIISPNGKQTLLVHRNKRESDQHLGKYNGLGGKMEASEDIVQCLRREIHEEAGIVCENVTLRGTINWTGFGPNGENWLGFIFRVEAFSGIPYNSNEEGDLLWVDIDRLQDLPMWEGDRYFLPLVFDDDPRTFHGYMPYNGSRPLSWSYSRI

pLDDT: mean 95.27, std 8.27, range [35.09, 98.94]

Organism: Desulfotalea psychrophila (strain LSv54 / DSM 12343) (NCBI:txid177439)